Protein AF-A0A1T5CZI0-F1 (afdb_monomer_lite)

Sequence (251 aa):
MIYQLANNLNRKGVPEAMALGYILADYNFNDIEVTKAVQSAYSNTSDFGSDEYKPKNNSATNDRKKTNLNTDPEFENNEDKPSFIDKLEMFLNNRYNFRYNRVLGKLEFKTIKAVKYKPMTDFAENSILREILKAKVKCSINSLRNLLHSDYCEMFDPFDVYFQNLPKFEEETEYIEQLADTITTTKQELWRICFKKWFVAMVACVLDEKQVNQTVIVFSGKQGLGNHLDRKTNAETTQRIHLFRNHKSEQ

Foldseek 3Di:
DLLVQLLVCQLQQNDLVVSLVVCCVVPVDDSVVNNVSNCVSVVPNVNGPNDPDDPDPDDDDDDDDDDDDDDDPDPPPPPPDDDLVRLVLVVDVQFKAWAQAPVVRFIWMDTPPDDDIDTDDPVNLVVVVVVCVVVVRDDDSVRSVVCSPDPSHHYDYPLVVVVVPDDDDDPPDPVQLVVQVVDDAPCSVVSSVLSVLQVVQVSVCSVDVPGDRQKDWDWDFPDDDDPDPDPDDPPCGHTDIDIGGNDPDDD

Secondary structure (DSSP, 8-state):
-HHHHHHHHHHTT--HHHHHHHHHHH----HHHHHHHHHHHHT-GGGTT----------------------------TTSS--HHHHHHHHHHTTEEEEEETTTTEEEEEETT-SS-EE--HHHHHHHHHHHHHTT----HHHHHHHHTSTTSEEE-HHHHHHHTPPPP-TT--HHHHHHTTS-BTTHHHHHHHHHHHHHHHHHHHH-TT----EEEEEE--S-S-SS--S-------BEEEEEE------

Structure (mmCIF, N/CA/C/O backbone):
data_AF-A0A1T5CZI0-F1
#
_entry.id   AF-A0A1T5CZI0-F1
#
loop_
_atom_site.group_PDB
_atom_site.id
_atom_site.type_symbol
_atom_site.label_atom_id
_atom_site.label_alt_id
_atom_site.label_comp_id
_atom_site.label_asym_id
_atom_site.label_entity_id
_atom_site.label_seq_id
_atom_site.pdbx_PDB_ins_code
_atom_site.Cartn_x
_atom_site.Cartn_y
_atom_site.Cartn_z
_atom_site.occupancy
_atom_site.B_iso_or_equiv
_atom_site.auth_seq_id
_atom_site.auth_comp_id
_atom_site.auth_asym_id
_atom_site.auth_atom_id
_atom_site.pdbx_PDB_model_num
ATOM 1 N N . MET A 1 1 ? 29.859 9.455 -21.523 1.00 72.31 1 MET A N 1
ATOM 2 C CA . MET A 1 1 ? 28.632 9.052 -22.250 1.00 72.31 1 MET A CA 1
ATOM 3 C C . MET A 1 1 ? 27.934 10.266 -22.869 1.00 72.31 1 MET A C 1
ATOM 5 O O . MET A 1 1 ? 27.766 10.280 -24.078 1.00 72.31 1 MET A O 1
ATOM 9 N N . ILE A 1 2 ? 27.635 11.316 -22.090 1.00 81.88 2 ILE A N 1
ATOM 10 C CA . ILE A 1 2 ? 26.956 12.545 -22.560 1.00 81.88 2 ILE A CA 1
ATOM 11 C C . ILE A 1 2 ? 27.744 13.293 -23.650 1.00 81.88 2 ILE A C 1
ATOM 13 O O . ILE A 1 2 ? 27.183 13.638 -24.682 1.00 81.88 2 ILE A O 1
ATOM 17 N N . TYR A 1 3 ? 29.062 13.446 -23.485 1.00 83.75 3 TYR A N 1
ATOM 18 C CA . TYR A 1 3 ? 29.928 14.094 -24.483 1.00 83.75 3 TYR A CA 1
ATOM 19 C C . TYR A 1 3 ? 29.871 13.428 -25.875 1.00 83.75 3 TYR A C 1
ATOM 21 O O . TYR A 1 3 ? 29.803 14.102 -26.896 1.00 83.75 3 TYR A O 1
ATOM 29 N N . GLN A 1 4 ? 29.834 12.090 -25.933 1.00 84.12 4 GLN A N 1
ATOM 30 C CA . GLN A 1 4 ? 29.723 11.353 -27.201 1.00 84.12 4 GLN A CA 1
ATOM 31 C C . GLN A 1 4 ? 28.353 11.548 -27.860 1.00 84.12 4 GLN A C 1
ATOM 33 O O . GLN A 1 4 ? 28.270 11.658 -29.081 1.00 84.12 4 GLN A O 1
ATOM 38 N N . LEU A 1 5 ? 27.285 11.608 -27.060 1.00 86.06 5 LEU A N 1
ATOM 39 C CA . LEU A 1 5 ? 25.944 11.912 -27.553 1.00 86.06 5 LEU A CA 1
ATOM 40 C C . LEU A 1 5 ? 25.880 13.339 -28.116 1.00 86.06 5 LEU A C 1
ATOM 42 O O . LEU A 1 5 ? 25.413 13.520 -29.238 1.00 86.06 5 LEU A O 1
ATOM 46 N N . ALA A 1 6 ? 26.423 14.321 -27.392 1.00 87.56 6 ALA A N 1
ATOM 47 C CA . ALA A 1 6 ? 26.495 15.712 -27.833 1.00 87.56 6 ALA A CA 1
ATOM 48 C C . ALA A 1 6 ? 27.306 15.871 -29.134 1.00 87.56 6 ALA A C 1
ATOM 50 O O . ALA A 1 6 ? 26.842 16.538 -30.052 1.00 87.56 6 ALA A O 1
ATOM 51 N N . ASN A 1 7 ? 28.441 15.177 -29.281 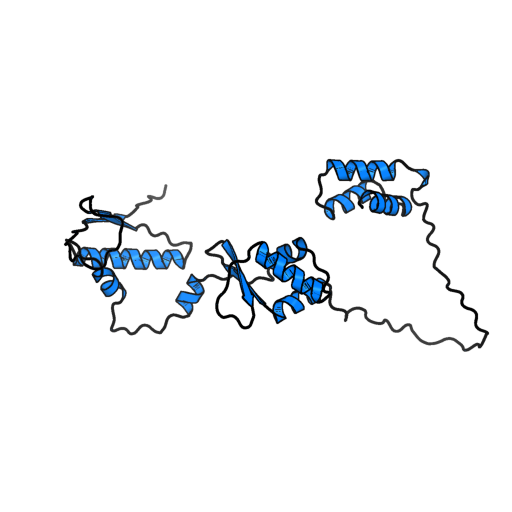1.00 87.38 7 ASN A N 1
ATOM 52 C CA . ASN A 1 7 ? 29.211 15.167 -30.535 1.00 87.38 7 ASN A CA 1
ATOM 53 C C . ASN A 1 7 ? 28.426 14.579 -31.715 1.00 87.38 7 ASN A C 1
ATOM 55 O O . ASN A 1 7 ? 28.534 15.063 -32.839 1.00 87.38 7 ASN A O 1
ATOM 59 N N . ASN A 1 8 ? 27.616 13.545 -31.480 1.00 86.50 8 ASN A N 1
ATOM 60 C CA . ASN A 1 8 ? 26.774 12.971 -32.529 1.00 86.50 8 ASN A CA 1
ATOM 61 C C . ASN A 1 8 ? 25.641 13.921 -32.944 1.00 86.50 8 ASN A C 1
ATOM 63 O O . ASN A 1 8 ? 25.290 13.963 -34.120 1.00 86.50 8 ASN A O 1
ATOM 67 N N . LEU A 1 9 ? 25.073 14.683 -32.004 1.00 88.19 9 LEU A N 1
ATOM 68 C CA . LEU A 1 9 ? 24.075 15.716 -32.299 1.00 88.19 9 LEU A CA 1
ATOM 69 C C . LEU A 1 9 ? 24.698 16.907 -33.041 1.00 88.19 9 LEU A C 1
ATOM 71 O O . LEU A 1 9 ? 24.117 17.366 -34.025 1.00 88.19 9 LEU A O 1
ATOM 75 N N . ASN A 1 10 ? 25.905 17.324 -32.640 1.00 88.00 10 ASN A N 1
ATOM 76 C CA . ASN A 1 10 ? 26.695 18.349 -33.322 1.00 88.00 10 ASN A CA 1
ATOM 77 C C . ASN A 1 10 ? 26.949 17.940 -34.786 1.00 88.00 10 ASN A C 1
ATOM 79 O O . ASN A 1 10 ? 26.545 18.637 -35.715 1.00 88.00 10 ASN A O 1
ATOM 83 N N . ARG A 1 11 ? 27.461 16.723 -35.013 1.00 85.94 11 ARG A N 1
ATOM 84 C CA . ARG A 1 11 ? 27.677 16.167 -36.362 1.00 85.94 11 ARG A CA 1
ATOM 85 C C . ARG A 1 11 ? 26.423 16.098 -37.228 1.00 85.94 11 ARG A C 1
ATOM 87 O O . ARG A 1 11 ? 26.508 16.306 -38.434 1.00 85.94 11 ARG A O 1
ATOM 94 N N . LYS A 1 12 ? 25.262 15.852 -36.618 1.00 86.50 12 LYS A N 1
ATOM 95 C CA . LYS A 1 12 ? 23.955 15.840 -37.293 1.00 86.50 12 LYS A CA 1
ATOM 96 C C . LYS A 1 12 ? 23.352 17.232 -37.513 1.00 86.50 12 LYS A C 1
ATOM 98 O O . LYS A 1 12 ? 22.261 17.326 -38.065 1.00 86.50 12 LYS A O 1
ATOM 103 N N . GLY A 1 13 ? 24.030 18.296 -37.083 1.00 85.69 13 GLY A N 1
ATOM 104 C CA . GLY A 1 13 ? 23.586 19.676 -37.278 1.00 85.69 13 GLY A CA 1
ATOM 105 C C . GLY A 1 13 ? 22.446 20.100 -36.349 1.00 85.69 13 GLY A C 1
ATOM 106 O O . GLY A 1 13 ? 21.699 21.021 -36.671 1.00 85.69 13 GLY A O 1
ATOM 107 N N . VAL A 1 14 ? 22.269 19.435 -35.203 1.00 89.12 14 VAL A N 1
ATOM 108 C CA . VAL A 1 14 ? 21.277 19.851 -34.201 1.00 89.12 14 VAL A CA 1
ATOM 109 C C . VAL A 1 14 ? 21.829 21.055 -33.431 1.00 89.12 14 VAL A C 1
ATOM 111 O O . VAL A 1 14 ? 22.909 20.920 -32.857 1.00 89.12 14 VAL A O 1
ATOM 114 N N . PRO A 1 15 ? 21.127 22.205 -33.363 1.00 90.12 15 PRO A N 1
ATOM 115 C CA . PRO A 1 15 ? 21.604 23.385 -32.638 1.00 90.12 15 PRO A CA 1
ATOM 116 C C . PRO A 1 15 ? 21.893 23.105 -31.157 1.00 90.12 15 PRO A C 1
ATOM 118 O O . PRO A 1 15 ? 21.134 22.387 -30.505 1.00 90.12 15 PRO A O 1
ATOM 121 N N . GLU A 1 16 ? 22.945 23.726 -30.614 1.00 88.88 16 GLU A N 1
ATOM 122 C CA . GLU A 1 16 ? 23.423 23.509 -29.236 1.00 88.88 16 GLU A CA 1
ATOM 123 C C . GLU A 1 16 ? 22.313 23.662 -28.187 1.00 88.88 16 GLU A C 1
ATOM 125 O O . GLU A 1 16 ? 22.152 22.797 -27.330 1.00 88.88 16 GLU A O 1
ATOM 130 N N . ALA A 1 17 ? 21.491 24.712 -28.290 1.00 86.88 17 ALA A N 1
ATOM 131 C CA . ALA A 1 17 ? 20.396 24.961 -27.351 1.00 86.88 17 ALA A CA 1
ATOM 132 C C . ALA A 1 17 ? 19.347 23.832 -27.345 1.00 86.88 17 ALA A C 1
ATOM 134 O O . AL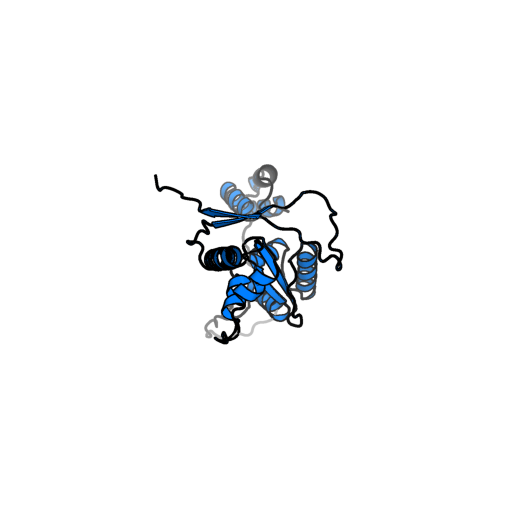A A 1 17 ? 18.842 23.462 -26.285 1.00 86.88 17 ALA A O 1
ATOM 135 N N . MET A 1 18 ? 19.049 23.248 -28.512 1.00 85.88 18 MET A N 1
ATOM 136 C CA . MET A 1 18 ? 18.134 22.105 -28.601 1.00 85.88 18 MET A CA 1
ATOM 137 C C . MET A 1 18 ? 18.785 20.832 -28.066 1.00 85.88 18 MET A C 1
ATOM 139 O O . MET A 1 18 ? 18.149 20.086 -27.327 1.00 85.88 18 MET A O 1
ATOM 143 N N . ALA A 1 19 ? 20.059 20.600 -28.387 1.00 87.56 19 ALA A N 1
ATOM 144 C CA . ALA A 1 19 ? 20.800 19.458 -27.866 1.00 87.56 19 ALA A CA 1
ATOM 145 C C . ALA A 1 19 ? 20.900 19.491 -26.334 1.00 87.56 19 ALA A C 1
ATOM 147 O O . ALA A 1 19 ? 20.677 18.466 -25.694 1.00 87.56 19 ALA A O 1
ATOM 148 N N . LEU A 1 20 ? 21.163 20.661 -25.742 1.00 86.69 20 LEU A N 1
ATOM 149 C CA . LEU A 1 20 ? 21.185 20.846 -24.293 1.00 86.69 20 LEU A CA 1
ATOM 150 C C . LEU A 1 20 ? 19.812 20.548 -23.673 1.00 86.69 20 LEU A C 1
ATOM 152 O O . LEU A 1 20 ? 19.739 19.801 -22.702 1.00 86.69 20 LEU A O 1
ATOM 156 N N . GLY A 1 21 ? 18.730 21.057 -24.273 1.00 83.69 21 GLY A N 1
ATOM 157 C CA . GLY A 1 21 ? 17.361 20.798 -23.819 1.00 83.69 21 GLY A CA 1
ATOM 158 C C . GLY A 1 21 ? 16.984 19.313 -23.842 1.00 83.69 21 GLY A C 1
ATOM 159 O O . GLY A 1 21 ? 16.493 18.795 -22.842 1.00 83.69 21 GLY A O 1
ATOM 160 N N . TYR A 1 22 ? 17.263 18.607 -24.943 1.00 84.25 22 TYR A N 1
ATOM 161 C CA . TYR A 1 22 ? 16.993 17.168 -25.047 1.00 84.25 22 TYR A CA 1
ATOM 162 C C . TYR A 1 22 ? 17.816 16.353 -24.049 1.00 84.25 22 TYR A C 1
ATOM 164 O O . TYR A 1 22 ? 17.288 15.469 -23.380 1.00 84.25 22 TYR A O 1
ATOM 172 N N . ILE A 1 23 ? 19.106 16.670 -23.913 1.00 83.44 23 ILE A N 1
ATOM 173 C CA . ILE A 1 23 ? 19.996 15.931 -23.018 1.00 83.44 23 ILE A CA 1
ATOM 174 C C . ILE A 1 23 ? 19.611 16.167 -21.552 1.00 83.44 23 ILE A C 1
ATOM 176 O O . ILE A 1 23 ? 19.596 15.204 -20.793 1.00 83.44 23 ILE A O 1
ATOM 180 N N . LEU A 1 24 ? 19.267 17.393 -21.146 1.00 81.94 24 LEU A N 1
ATOM 181 C CA . LEU A 1 24 ? 18.829 17.681 -19.773 1.00 81.94 24 LEU A CA 1
ATOM 182 C C . LEU A 1 24 ? 17.482 17.028 -19.439 1.00 81.94 24 LEU A C 1
ATOM 184 O O . LEU A 1 24 ? 17.311 16.525 -18.330 1.00 81.94 24 LEU A O 1
ATOM 188 N N . ALA A 1 25 ? 16.545 17.006 -20.390 1.00 79.06 25 ALA A N 1
ATOM 189 C CA . ALA A 1 25 ? 15.241 16.375 -20.200 1.00 79.06 25 ALA A CA 1
ATOM 190 C C . ALA A 1 25 ? 15.345 14.845 -20.049 1.00 79.06 25 ALA A C 1
ATOM 192 O O . ALA A 1 25 ? 14.661 14.264 -19.207 1.00 79.06 25 ALA A O 1
ATOM 193 N N . ASP A 1 26 ? 16.223 14.201 -20.824 1.00 73.50 26 ASP A N 1
ATOM 194 C CA . ASP A 1 26 ? 16.386 12.741 -20.815 1.00 73.50 26 ASP A CA 1
ATOM 195 C C . ASP A 1 26 ? 17.343 12.241 -19.718 1.00 73.50 26 ASP A C 1
ATOM 197 O O . ASP A 1 26 ? 17.208 11.118 -19.220 1.00 73.50 26 ASP A O 1
ATOM 201 N N . TYR A 1 27 ? 18.325 13.058 -19.326 1.00 66.06 27 TYR A N 1
ATOM 202 C CA . TYR A 1 27 ? 19.380 12.703 -18.380 1.00 66.06 27 TYR A CA 1
ATOM 203 C C . TYR A 1 27 ? 19.348 13.669 -17.194 1.00 66.06 27 TYR A C 1
ATOM 205 O O . TYR A 1 27 ? 20.063 14.665 -17.179 1.00 66.06 27 TYR A O 1
ATOM 213 N N . ASN A 1 28 ? 18.549 13.320 -16.180 1.00 58.88 28 ASN A N 1
ATOM 214 C CA . ASN A 1 28 ? 18.326 14.037 -14.913 1.00 58.88 28 ASN A CA 1
ATOM 215 C C . ASN A 1 28 ? 19.595 14.135 -14.016 1.00 58.88 28 ASN A C 1
ATOM 217 O O . ASN A 1 28 ? 19.604 13.694 -12.866 1.00 58.88 28 ASN A O 1
ATOM 221 N N . PHE A 1 29 ? 20.704 14.628 -14.570 1.00 60.38 29 PHE A N 1
ATOM 222 C CA . PHE A 1 29 ? 22.016 14.779 -13.941 1.00 60.38 29 PHE A CA 1
ATOM 223 C C . PHE A 1 29 ? 22.271 16.236 -13.538 1.00 60.38 29 PHE A C 1
ATOM 225 O O . PHE A 1 29 ? 21.577 17.153 -13.960 1.00 60.38 29 PHE A O 1
ATOM 232 N N . ASN A 1 30 ? 23.300 16.436 -12.710 1.00 63.66 30 ASN A N 1
ATOM 233 C CA . ASN A 1 30 ? 23.771 17.741 -12.253 1.00 63.66 30 ASN A CA 1
ATOM 234 C C . ASN A 1 30 ? 23.995 18.698 -13.445 1.00 63.66 30 ASN A C 1
ATOM 236 O O . ASN A 1 30 ? 24.922 18.500 -14.234 1.00 63.66 30 ASN A O 1
ATOM 240 N N . ASP A 1 31 ? 23.143 19.724 -13.546 1.00 70.25 31 ASP A N 1
ATOM 241 C CA . ASP A 1 31 ? 23.024 20.688 -14.655 1.00 70.25 31 ASP A CA 1
ATOM 242 C C . ASP A 1 31 ? 24.378 21.269 -15.110 1.00 70.25 31 ASP A C 1
ATOM 244 O O . ASP A 1 31 ? 24.646 21.471 -16.296 1.00 70.25 31 ASP A O 1
ATOM 248 N N . ILE A 1 32 ? 25.304 21.428 -14.161 1.00 74.12 32 ILE A N 1
ATOM 249 C CA . ILE A 1 32 ? 26.638 21.991 -14.387 1.00 74.12 32 ILE A CA 1
ATOM 250 C C . ILE A 1 32 ? 27.541 21.055 -15.209 1.00 74.12 32 ILE A C 1
ATOM 252 O O . ILE A 1 32 ? 28.313 21.521 -16.049 1.00 74.12 32 ILE A O 1
ATOM 256 N N . GLU A 1 33 ? 27.495 19.743 -14.972 1.00 75.50 33 GLU A N 1
ATOM 257 C CA . GLU A 1 33 ? 28.368 18.778 -15.661 1.00 75.50 33 GLU A CA 1
ATOM 258 C C . GLU A 1 33 ? 27.883 18.517 -17.092 1.00 75.50 33 GLU A C 1
ATOM 260 O O . GLU A 1 33 ? 28.686 18.460 -18.026 1.00 75.50 33 GLU A O 1
ATOM 265 N N . VAL A 1 34 ? 26.561 18.443 -17.272 1.00 79.25 34 VAL A N 1
ATOM 266 C CA . VAL A 1 34 ? 25.916 18.274 -18.580 1.00 79.25 34 VAL A CA 1
ATOM 267 C C . VAL A 1 34 ? 26.186 19.482 -19.465 1.00 79.25 34 VAL A C 1
ATOM 269 O O . VAL A 1 34 ? 26.668 19.324 -20.587 1.00 79.25 34 VAL A O 1
ATOM 272 N N . THR A 1 35 ? 25.964 20.685 -18.935 1.00 83.06 35 THR A N 1
ATOM 273 C CA . THR A 1 35 ? 26.182 21.930 -19.676 1.00 83.06 35 THR A CA 1
ATOM 274 C C . THR A 1 35 ? 27.632 22.056 -20.141 1.00 83.06 35 THR A C 1
ATOM 276 O O . THR A 1 35 ? 27.877 22.320 -21.316 1.00 83.06 35 THR A O 1
ATOM 279 N N . LYS A 1 36 ? 28.612 21.756 -19.276 1.00 84.25 36 LYS A N 1
ATOM 280 C CA . LYS A 1 36 ? 30.039 21.774 -19.651 1.00 84.25 36 LYS A CA 1
ATOM 281 C C . LYS A 1 36 ? 30.383 20.743 -20.726 1.00 84.25 36 LYS A C 1
ATOM 283 O O . LYS A 1 36 ? 31.159 21.039 -21.633 1.00 84.25 36 LYS A O 1
ATOM 288 N N . ALA A 1 37 ? 29.822 19.537 -20.636 1.00 85.62 37 ALA A N 1
ATOM 289 C CA . ALA A 1 37 ? 30.061 18.489 -21.623 1.00 85.62 37 ALA A CA 1
ATOM 290 C C . ALA A 1 37 ? 29.460 18.840 -22.996 1.00 85.62 37 ALA A C 1
ATOM 292 O O . ALA A 1 37 ? 30.106 18.598 -24.015 1.00 85.62 37 ALA A O 1
ATOM 293 N N . VAL A 1 38 ? 28.261 19.430 -23.032 1.00 86.19 38 VAL A N 1
ATOM 294 C CA . VAL A 1 38 ? 27.613 19.877 -24.276 1.00 86.19 38 VAL A CA 1
ATOM 295 C C . VAL A 1 38 ? 28.380 21.048 -24.890 1.00 86.19 38 VAL A C 1
ATOM 297 O O . VAL A 1 38 ? 28.764 20.963 -26.053 1.00 86.19 38 VAL A O 1
ATOM 300 N N . GLN A 1 39 ? 28.722 22.071 -24.105 1.00 87.19 39 GLN A N 1
ATOM 301 C CA . GLN A 1 39 ? 29.518 23.213 -24.576 1.00 87.19 39 GLN A CA 1
ATOM 302 C C . GLN A 1 39 ? 30.872 22.773 -25.142 1.00 87.19 39 GLN A C 1
ATOM 304 O O . GLN A 1 39 ? 31.296 23.236 -26.199 1.00 87.19 39 GLN A O 1
ATOM 309 N N . SER A 1 40 ? 31.546 21.827 -24.481 1.00 86.81 40 SER A N 1
ATOM 310 C CA . SER A 1 40 ? 32.816 21.283 -24.968 1.00 86.81 40 SER A CA 1
ATOM 311 C C . SER A 1 40 ? 32.663 20.514 -26.287 1.00 86.81 40 SER A C 1
ATOM 313 O O . SER A 1 40 ? 33.554 20.585 -27.131 1.00 86.81 40 SER A O 1
ATOM 315 N N . ALA A 1 41 ? 31.551 19.802 -26.490 1.00 85.69 41 ALA A N 1
ATOM 316 C CA . ALA A 1 41 ? 31.265 19.084 -27.735 1.00 85.69 41 ALA A CA 1
ATOM 317 C C . ALA A 1 41 ? 30.922 20.035 -28.897 1.00 85.69 41 ALA A C 1
ATOM 319 O O . ALA A 1 41 ? 31.273 19.767 -30.044 1.00 85.69 41 ALA A O 1
ATOM 320 N N . TYR A 1 42 ? 30.271 21.162 -28.598 1.00 88.44 42 TYR A N 1
ATOM 321 C CA . TYR A 1 42 ? 29.867 22.180 -29.576 1.00 88.44 42 TYR A CA 1
ATOM 322 C C . TYR A 1 42 ? 30.920 23.270 -29.818 1.00 88.44 42 TYR A C 1
ATOM 324 O O . TYR A 1 42 ? 30.813 24.029 -30.778 1.00 88.44 42 TYR A O 1
ATOM 332 N N . SER A 1 43 ? 31.990 23.299 -29.018 1.00 85.00 43 SER A N 1
ATOM 333 C CA . SER A 1 43 ? 33.144 24.181 -29.239 1.00 85.00 43 SER A CA 1
ATOM 334 C C . SER A 1 43 ? 33.859 23.894 -30.568 1.00 85.00 43 SER A C 1
ATOM 336 O O . SER A 1 43 ? 34.544 24.771 -31.091 1.00 85.00 43 SER A O 1
ATOM 338 N N . ASN A 1 44 ? 33.705 22.684 -31.126 1.00 75.88 44 ASN A N 1
ATOM 339 C CA . ASN A 1 44 ? 34.272 22.324 -32.424 1.00 75.88 44 ASN A CA 1
ATOM 340 C C . ASN A 1 44 ? 33.281 22.592 -33.570 1.00 75.88 44 ASN A C 1
ATOM 342 O O . ASN A 1 44 ? 32.531 21.708 -33.992 1.00 75.88 44 ASN A O 1
ATOM 346 N N . THR A 1 45 ? 33.272 23.826 -34.074 1.00 74.56 45 THR A N 1
ATOM 347 C CA . THR A 1 45 ? 32.329 24.284 -35.111 1.00 74.56 45 THR A CA 1
ATOM 348 C C . THR A 1 45 ? 32.574 23.672 -36.489 1.00 74.56 45 THR A C 1
ATOM 350 O O . THR A 1 45 ? 31.663 23.679 -37.313 1.00 74.56 45 THR A O 1
ATOM 353 N N . SER A 1 46 ? 33.757 23.098 -36.742 1.00 73.94 46 SER A N 1
ATOM 354 C CA . SER A 1 46 ? 34.054 22.389 -37.997 1.00 73.94 46 SER A CA 1
ATOM 355 C C . SER A 1 46 ? 33.256 21.100 -38.162 1.00 73.94 46 SER A C 1
ATOM 357 O O . SER A 1 46 ? 33.069 20.635 -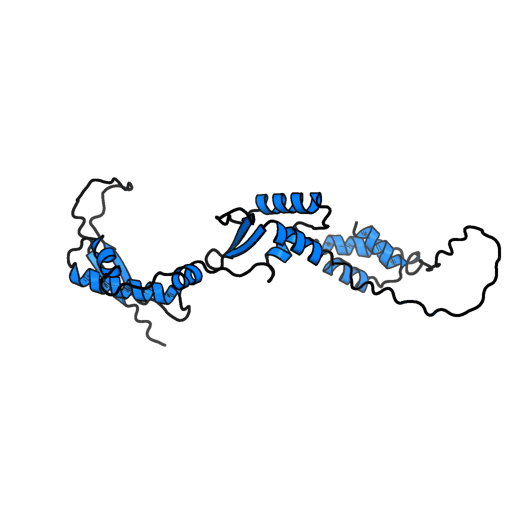39.283 1.00 73.94 46 SER A O 1
ATOM 359 N N . ASP A 1 47 ? 32.799 20.519 -37.051 1.00 68.12 47 ASP A N 1
ATOM 360 C CA . ASP A 1 47 ? 32.121 19.226 -37.055 1.00 68.12 47 ASP A CA 1
ATOM 361 C C . ASP A 1 47 ? 30.602 19.380 -37.183 1.00 68.12 47 ASP A C 1
ATOM 363 O O . ASP A 1 47 ? 29.917 18.384 -37.427 1.00 68.12 47 ASP A O 1
ATOM 367 N N . PHE A 1 48 ? 30.065 20.600 -37.057 1.00 82.12 48 PHE A N 1
ATOM 368 C CA . PHE A 1 48 ? 28.627 20.844 -37.090 1.00 82.12 48 PHE A CA 1
ATOM 369 C C . PHE A 1 48 ? 28.037 20.532 -38.465 1.00 82.12 48 PHE A C 1
ATOM 371 O O . PHE A 1 48 ? 28.433 21.111 -39.474 1.00 82.12 48 PHE A O 1
ATOM 378 N N . GLY A 1 49 ? 27.068 19.615 -38.506 1.00 78.06 49 GLY A N 1
ATOM 379 C CA . GLY A 1 49 ? 26.407 19.223 -39.755 1.00 78.06 49 GLY A CA 1
ATOM 380 C C . GLY A 1 49 ? 27.326 18.517 -40.762 1.00 78.06 49 GLY A C 1
ATOM 381 O O . GLY A 1 49 ? 26.987 18.439 -41.939 1.00 78.06 49 GLY A O 1
ATOM 382 N N . SER A 1 50 ? 28.482 18.009 -40.318 1.00 77.50 50 SER A N 1
ATOM 383 C CA . SER A 1 50 ? 29.458 17.309 -41.168 1.00 77.50 50 SER A CA 1
ATOM 384 C C . SER A 1 50 ? 29.025 15.898 -41.595 1.00 77.50 50 SER A C 1
ATOM 386 O O . SER A 1 50 ? 29.666 15.288 -42.453 1.00 77.50 50 SER A O 1
ATOM 388 N N . ASP A 1 51 ? 27.951 15.351 -41.012 1.00 74.12 51 ASP A N 1
ATOM 389 C CA . ASP A 1 51 ? 27.460 14.007 -41.325 1.00 74.12 51 ASP A CA 1
ATOM 390 C C . ASP A 1 51 ? 26.628 14.020 -42.625 1.00 74.12 51 ASP A C 1
ATOM 392 O O . ASP A 1 51 ? 25.400 14.118 -42.607 1.00 74.12 51 ASP A O 1
ATOM 396 N N . GLU A 1 52 ? 27.295 13.917 -43.782 1.00 59.28 52 GLU 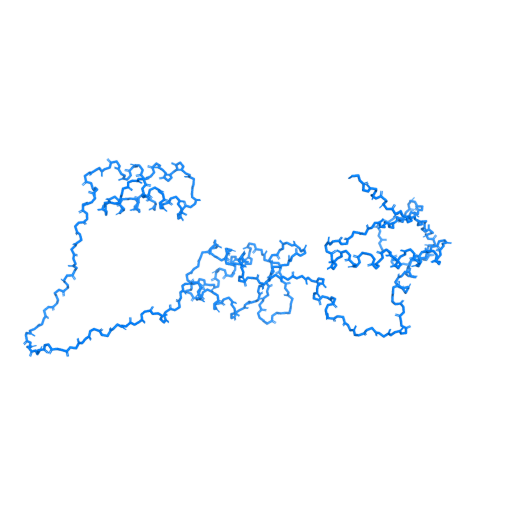A N 1
ATOM 397 C CA . GLU A 1 52 ? 26.626 13.621 -45.055 1.00 59.28 52 GLU A CA 1
ATOM 398 C C . GLU A 1 52 ? 25.993 12.225 -44.974 1.00 59.28 52 GLU A C 1
ATOM 400 O O . GLU A 1 52 ? 26.668 11.200 -45.111 1.00 59.28 52 GLU A O 1
ATOM 405 N N . TYR A 1 53 ? 24.677 12.167 -44.767 1.00 51.38 53 TYR A N 1
ATOM 406 C CA . TYR A 1 53 ? 23.917 10.926 -44.863 1.00 51.38 53 TYR A CA 1
ATOM 407 C C . TYR A 1 53 ? 24.117 10.297 -46.253 1.00 51.38 53 TYR A C 1
ATOM 409 O O . TYR A 1 53 ? 23.575 10.770 -47.251 1.00 51.38 53 TYR A O 1
ATOM 417 N N . LYS A 1 54 ? 24.892 9.209 -46.324 1.00 47.78 54 LYS A N 1
ATOM 418 C CA . LYS A 1 54 ? 25.018 8.366 -47.520 1.00 47.78 54 LYS A CA 1
ATOM 419 C C . LYS A 1 54 ? 24.288 7.049 -47.266 1.00 47.78 54 LYS A C 1
ATOM 421 O O . LYS A 1 54 ? 24.713 6.292 -46.387 1.00 47.78 54 LYS A O 1
ATOM 426 N N . PRO A 1 55 ? 23.196 6.748 -47.993 1.00 41.81 55 PRO A N 1
ATOM 427 C CA . PRO A 1 55 ? 22.521 5.469 -47.849 1.00 41.81 55 PRO A CA 1
ATOM 428 C C . PRO A 1 55 ? 23.490 4.351 -48.253 1.00 41.81 55 PRO A C 1
ATOM 430 O O . PRO A 1 55 ? 24.146 4.413 -49.295 1.00 41.81 55 PRO A O 1
ATOM 433 N N . LYS A 1 56 ? 23.621 3.333 -47.399 1.00 40.34 56 LYS A N 1
ATOM 434 C CA . LYS A 1 56 ? 24.466 2.167 -47.672 1.00 40.34 56 LYS A CA 1
ATOM 435 C C . LYS A 1 56 ? 23.848 1.335 -48.798 1.00 40.34 56 LYS A C 1
ATOM 437 O O . LYS A 1 56 ? 22.981 0.505 -48.547 1.00 40.34 56 LYS A O 1
ATOM 442 N N . ASN A 1 57 ? 24.337 1.517 -50.022 1.00 36.84 57 ASN A N 1
ATOM 443 C CA . ASN A 1 57 ? 24.170 0.535 -51.089 1.00 36.84 57 ASN A CA 1
ATOM 444 C C . ASN A 1 57 ? 25.101 -0.649 -50.806 1.00 36.84 57 ASN A C 1
ATOM 446 O O . ASN A 1 57 ? 26.294 -0.601 -51.102 1.00 36.84 57 ASN A O 1
ATOM 450 N N . ASN A 1 58 ? 24.561 -1.714 -50.216 1.00 37.56 58 ASN A N 1
ATOM 451 C CA . ASN A 1 58 ? 25.269 -2.984 -50.106 1.00 37.56 58 ASN A CA 1
ATOM 452 C C . ASN A 1 58 ? 25.273 -3.667 -51.480 1.00 37.56 58 ASN A C 1
ATOM 454 O O . ASN A 1 58 ? 24.323 -4.352 -51.850 1.00 37.56 58 ASN A O 1
ATOM 458 N N . SER A 1 59 ? 26.347 -3.486 -52.242 1.00 31.92 59 SER A N 1
ATOM 459 C CA . SER A 1 59 ? 26.632 -4.283 -53.431 1.00 31.92 59 SER A CA 1
ATOM 460 C C . SER A 1 59 ? 27.314 -5.592 -53.024 1.00 31.92 59 SER A C 1
ATOM 462 O O . SER A 1 59 ? 28.527 -5.626 -52.822 1.00 31.92 59 SER A O 1
ATOM 464 N N . ALA A 1 60 ? 26.546 -6.676 -52.930 1.00 33.81 60 ALA A N 1
ATOM 465 C CA . ALA A 1 60 ? 27.065 -8.009 -53.212 1.00 33.81 60 ALA A CA 1
ATOM 466 C C . ALA A 1 60 ? 26.604 -8.377 -54.629 1.00 33.81 60 ALA A C 1
ATOM 468 O O . ALA A 1 60 ? 25.413 -8.378 -54.930 1.00 33.81 60 ALA A O 1
ATOM 469 N N . THR A 1 61 ? 27.576 -8.596 -55.508 1.00 36.81 61 THR A N 1
ATOM 470 C CA . THR A 1 61 ? 27.442 -9.096 -56.880 1.00 36.81 61 THR A CA 1
ATOM 471 C C . THR A 1 61 ? 26.439 -10.242 -56.999 1.00 36.81 61 THR A C 1
ATOM 473 O O . THR A 1 61 ? 26.609 -11.256 -56.329 1.00 36.81 61 THR A O 1
ATOM 476 N N . ASN A 1 62 ? 25.461 -10.115 -57.902 1.00 30.77 62 ASN A N 1
ATOM 477 C CA . ASN A 1 62 ? 25.002 -11.227 -58.731 1.00 30.77 62 ASN A CA 1
ATOM 478 C C . ASN A 1 62 ? 24.281 -10.736 -59.991 1.00 30.77 62 ASN A C 1
ATOM 480 O O . ASN A 1 62 ? 23.586 -9.722 -60.002 1.00 30.77 62 ASN A O 1
ATOM 484 N N . ASP A 1 63 ? 24.540 -11.483 -61.054 1.00 33.31 63 ASP A N 1
ATOM 485 C CA . ASP A 1 63 ? 24.195 -11.241 -62.441 1.00 33.31 63 ASP A CA 1
ATOM 486 C C . ASP A 1 63 ? 22.715 -10.986 -62.741 1.00 33.31 63 ASP A C 1
ATOM 488 O O . ASP A 1 63 ? 21.782 -11.450 -62.087 1.00 33.31 63 ASP A O 1
ATOM 492 N N . ARG A 1 64 ? 22.534 -10.245 -63.833 1.00 38.81 64 ARG A N 1
ATOM 493 C CA . ARG A 1 64 ? 21.267 -9.820 -64.424 1.00 38.81 64 ARG A CA 1
ATOM 494 C C . ARG A 1 64 ? 20.322 -10.999 -64.693 1.00 38.81 64 ARG A C 1
ATOM 496 O O . ARG A 1 64 ? 20.610 -11.844 -65.538 1.00 38.81 64 ARG A O 1
ATOM 503 N N . LYS A 1 65 ? 19.088 -10.906 -64.190 1.00 32.38 65 LYS A N 1
ATOM 504 C CA . LYS A 1 65 ? 17.911 -11.336 -64.959 1.00 32.38 65 LYS A CA 1
ATOM 505 C C . LYS A 1 65 ? 16.757 -10.356 -64.753 1.00 32.38 65 LYS A C 1
ATOM 507 O O . LYS A 1 65 ? 16.269 -10.167 -63.648 1.00 32.38 65 LYS A O 1
ATOM 512 N N . LYS A 1 66 ? 16.379 -9.696 -65.851 1.00 41.38 66 LYS A N 1
ATOM 513 C CA . LYS A 1 66 ? 15.198 -8.835 -65.974 1.00 41.38 66 LYS A CA 1
ATOM 514 C C . LYS A 1 66 ? 13.935 -9.624 -65.629 1.00 41.38 66 LYS A C 1
ATOM 516 O O . LYS A 1 66 ? 13.686 -10.626 -66.293 1.00 41.38 66 LYS A O 1
ATOM 521 N N . THR A 1 67 ? 13.090 -9.071 -64.767 1.00 26.59 67 THR A N 1
ATOM 522 C CA . THR A 1 67 ? 11.629 -9.165 -64.898 1.00 26.59 67 THR A CA 1
ATOM 523 C C . THR A 1 67 ? 10.987 -7.875 -64.402 1.00 26.59 67 THR A C 1
ATOM 525 O O . THR A 1 67 ? 11.455 -7.254 -63.453 1.00 26.59 67 THR A O 1
ATOM 528 N N . ASN A 1 68 ? 9.973 -7.453 -65.151 1.00 33.94 68 ASN A N 1
ATOM 529 C CA . ASN A 1 68 ? 9.289 -6.173 -65.084 1.00 33.94 68 ASN A CA 1
ATOM 530 C C . ASN A 1 68 ? 8.499 -5.948 -63.786 1.00 33.94 68 ASN A C 1
ATOM 532 O O . ASN A 1 68 ? 7.986 -6.888 -63.189 1.00 33.94 68 ASN A O 1
ATOM 536 N N . LEU A 1 69 ? 8.383 -4.658 -63.461 1.00 44.84 69 LEU A N 1
ATOM 537 C CA . LEU A 1 69 ? 7.279 -3.952 -62.802 1.00 44.84 69 LEU A CA 1
ATOM 538 C C . LEU A 1 69 ? 5.996 -4.770 -62.554 1.00 44.84 69 LEU A C 1
ATOM 540 O O . LEU A 1 69 ? 5.333 -5.170 -63.512 1.00 44.84 69 LEU A O 1
ATOM 544 N N . ASN A 1 70 ? 5.644 -4.926 -61.272 1.00 43.41 70 ASN A N 1
ATOM 545 C CA . ASN A 1 70 ? 4.352 -4.581 -60.648 1.00 43.41 70 ASN A CA 1
ATOM 546 C C . ASN A 1 70 ? 4.101 -5.470 -59.421 1.00 43.41 70 ASN A C 1
ATOM 548 O O . ASN A 1 70 ? 3.469 -6.517 -59.536 1.00 43.41 70 ASN A O 1
ATOM 552 N N . THR A 1 71 ? 4.540 -5.017 -58.246 1.00 35.69 71 THR A N 1
ATOM 553 C CA . THR A 1 71 ? 3.892 -5.389 -56.983 1.00 35.69 71 THR A CA 1
ATOM 554 C C . THR A 1 71 ? 4.050 -4.223 -56.016 1.00 35.69 71 THR A C 1
ATOM 556 O O . THR A 1 71 ? 5.168 -3.760 -55.782 1.00 35.69 71 THR A O 1
ATOM 559 N N . ASP A 1 72 ? 2.921 -3.716 -55.528 1.00 37.72 72 ASP A N 1
ATOM 560 C CA . ASP A 1 72 ? 2.832 -2.708 -54.476 1.00 37.72 72 ASP A CA 1
ATOM 561 C C . ASP A 1 72 ? 3.674 -3.115 -53.253 1.00 37.72 72 ASP A C 1
ATOM 563 O O . ASP A 1 72 ? 3.747 -4.306 -52.937 1.00 37.72 72 ASP A O 1
ATOM 567 N N . PRO A 1 73 ? 4.319 -2.173 -52.540 1.00 41.91 73 PRO A N 1
ATOM 568 C CA . PRO A 1 73 ? 4.955 -2.499 -51.276 1.00 41.91 73 PRO A CA 1
ATOM 569 C C . PRO A 1 73 ? 3.858 -2.847 -50.264 1.00 41.91 73 PRO A C 1
ATOM 571 O O . PRO A 1 73 ? 3.120 -1.972 -49.810 1.00 41.91 73 PRO A O 1
ATOM 574 N N . GLU A 1 74 ? 3.751 -4.128 -49.910 1.00 45.50 74 GLU A N 1
ATOM 575 C CA . GLU A 1 74 ? 3.074 -4.552 -48.688 1.00 45.50 74 GLU A CA 1
ATOM 576 C C . GLU A 1 74 ? 3.692 -3.779 -47.519 1.00 45.50 74 GLU A C 1
ATOM 578 O O . GLU A 1 74 ? 4.860 -3.951 -47.162 1.00 45.50 74 GLU A O 1
ATOM 583 N N . PHE A 1 75 ? 2.900 -2.877 -46.947 1.00 43.41 75 PHE A N 1
ATOM 584 C CA . PHE A 1 75 ? 3.176 -2.285 -45.653 1.00 43.41 75 PHE A CA 1
ATOM 585 C C . PHE A 1 75 ? 3.125 -3.417 -44.620 1.00 43.41 75 PHE A C 1
ATOM 587 O O . PHE A 1 75 ? 2.054 -3.766 -44.128 1.00 43.41 75 PHE A O 1
ATOM 594 N N . GLU A 1 76 ? 4.271 -4.022 -44.297 1.00 52.97 76 GLU A N 1
ATOM 595 C CA . GLU A 1 76 ? 4.391 -4.819 -43.075 1.00 52.97 76 GLU A CA 1
ATOM 596 C C . GLU A 1 76 ? 4.087 -3.896 -41.885 1.00 52.97 76 GLU A C 1
ATOM 598 O O . GLU A 1 76 ? 4.925 -3.090 -41.459 1.00 52.97 76 GLU A O 1
ATOM 603 N N . ASN A 1 77 ? 2.860 -3.997 -41.369 1.00 51.78 77 ASN A N 1
ATOM 604 C CA . ASN A 1 77 ? 2.416 -3.331 -40.153 1.00 51.78 77 ASN A CA 1
ATOM 605 C C . ASN A 1 77 ? 3.341 -3.742 -38.995 1.00 51.78 77 ASN A C 1
ATOM 607 O O . ASN A 1 77 ? 3.224 -4.823 -38.427 1.00 51.78 77 ASN A O 1
ATOM 611 N N . ASN A 1 78 ? 4.270 -2.863 -38.610 1.00 56.19 78 ASN A N 1
ATOM 612 C CA . ASN A 1 78 ? 5.088 -3.003 -37.398 1.00 56.19 78 ASN A CA 1
ATOM 613 C C . ASN A 1 78 ? 4.284 -2.671 -36.118 1.00 56.19 78 ASN A C 1
ATOM 615 O O . ASN A 1 78 ? 4.868 -2.247 -35.124 1.00 56.19 78 ASN A O 1
ATOM 619 N N . GLU A 1 79 ? 2.961 -2.847 -36.127 1.00 59.72 79 GLU A N 1
ATOM 620 C CA . GLU A 1 79 ? 2.094 -2.594 -34.967 1.00 59.72 79 GLU A CA 1
ATOM 621 C C . GLU A 1 79 ? 2.014 -3.797 -34.006 1.00 59.72 79 GLU A C 1
ATOM 623 O O . GLU A 1 79 ? 1.642 -3.632 -32.850 1.00 59.72 79 GLU A O 1
ATOM 628 N N . ASP A 1 80 ? 2.471 -4.987 -34.417 1.00 65.38 80 ASP A N 1
ATOM 629 C CA . ASP A 1 80 ? 2.303 -6.222 -33.629 1.00 65.38 80 ASP A CA 1
ATOM 630 C C . ASP A 1 80 ? 3.454 -6.549 -32.656 1.00 65.38 80 ASP A C 1
ATOM 632 O O . ASP A 1 80 ? 3.443 -7.585 -31.982 1.00 65.38 80 ASP A O 1
ATOM 636 N N . LYS A 1 81 ? 4.500 -5.714 -32.564 1.00 73.94 81 LYS A N 1
ATOM 637 C CA . LYS A 1 81 ? 5.617 -5.974 -31.635 1.00 73.94 81 LYS A CA 1
ATOM 638 C C . LYS A 1 81 ? 5.346 -5.299 -30.286 1.00 73.94 81 LYS A C 1
ATOM 640 O O . LYS A 1 81 ? 5.395 -4.073 -30.232 1.00 73.94 81 LYS A O 1
ATOM 645 N N . PRO A 1 82 ? 5.183 -6.062 -29.182 1.00 79.44 82 PRO A N 1
ATOM 646 C CA . PRO A 1 82 ? 4.931 -5.473 -27.873 1.00 79.44 82 PRO A CA 1
ATOM 647 C C . PRO A 1 82 ? 6.086 -4.559 -27.470 1.00 79.44 82 PRO A C 1
ATOM 649 O O . PRO A 1 82 ? 7.272 -4.904 -27.648 1.00 79.44 82 PRO A O 1
ATOM 652 N N . SER A 1 83 ? 5.730 -3.400 -26.925 1.00 88.88 83 SER A N 1
ATOM 653 C CA . SER A 1 83 ? 6.678 -2.390 -26.485 1.00 88.88 83 SER A CA 1
ATOM 654 C C . SER A 1 83 ? 7.537 -2.915 -25.327 1.00 88.88 83 SER A C 1
ATOM 656 O O . SER A 1 83 ? 7.312 -3.987 -24.753 1.00 88.88 83 SER A O 1
ATOM 658 N N . PHE A 1 84 ? 8.588 -2.173 -24.975 1.00 87.81 84 PHE A N 1
ATOM 659 C CA . PHE A 1 84 ? 9.413 -2.546 -23.824 1.00 87.81 84 PHE A CA 1
ATOM 660 C C . PHE A 1 84 ? 8.625 -2.515 -22.509 1.00 87.81 84 PHE A C 1
ATOM 662 O O . PHE A 1 84 ? 8.914 -3.336 -21.638 1.00 87.81 84 PHE A O 1
ATOM 669 N N . ILE A 1 85 ? 7.647 -1.609 -22.383 1.00 92.06 85 ILE A N 1
ATOM 670 C CA . ILE A 1 85 ? 6.803 -1.512 -21.191 1.00 92.06 85 ILE A CA 1
ATOM 671 C C . ILE A 1 85 ? 5.804 -2.673 -21.138 1.00 92.06 85 ILE A C 1
ATOM 673 O O . ILE A 1 85 ? 5.748 -3.346 -20.114 1.00 92.06 85 ILE A O 1
ATOM 677 N N . ASP A 1 86 ? 5.194 -3.054 -22.266 1.00 93.06 86 ASP A N 1
ATOM 678 C CA . ASP A 1 86 ? 4.281 -4.210 -22.321 1.00 93.06 86 ASP A CA 1
ATOM 679 C C . ASP A 1 86 ? 4.990 -5.502 -21.907 1.00 93.06 86 ASP A C 1
ATOM 681 O O . ASP A 1 86 ? 4.482 -6.299 -21.122 1.00 93.06 86 ASP A O 1
ATOM 685 N N . LYS A 1 87 ? 6.225 -5.711 -22.384 1.00 93.94 87 LYS A N 1
ATOM 686 C CA . LYS A 1 87 ? 7.033 -6.880 -21.997 1.00 93.94 87 LYS A CA 1
ATOM 687 C C . LYS A 1 87 ? 7.3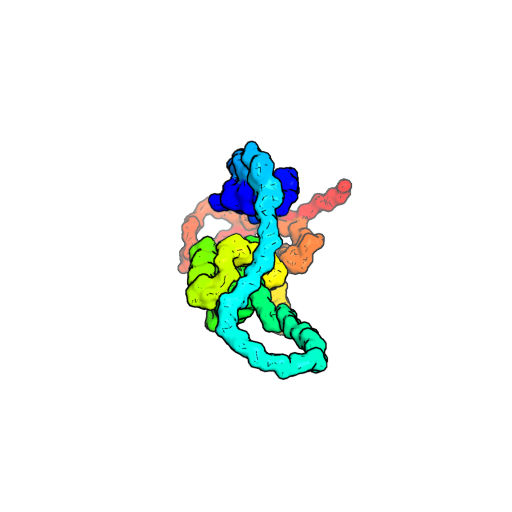56 -6.896 -20.504 1.00 93.94 87 LYS A C 1
ATOM 689 O O . LYS A 1 87 ? 7.447 -7.976 -19.915 1.00 93.94 87 LYS A O 1
ATOM 694 N N . LEU A 1 88 ? 7.567 -5.725 -19.906 1.00 95.12 88 LEU A N 1
ATOM 695 C CA . LEU A 1 88 ? 7.817 -5.584 -18.477 1.00 95.12 88 LEU A CA 1
ATOM 696 C C . LEU A 1 88 ? 6.552 -5.887 -17.669 1.00 95.12 88 LEU A C 1
ATOM 698 O O . LEU A 1 88 ? 6.607 -6.724 -16.770 1.00 95.12 88 LEU A O 1
ATOM 702 N N . GLU A 1 89 ? 5.420 -5.289 -18.026 1.00 96.50 89 GLU A N 1
ATOM 703 C CA . GLU A 1 89 ? 4.133 -5.546 -17.376 1.00 96.50 89 GLU A CA 1
ATOM 704 C C . GLU A 1 89 ? 3.728 -7.014 -17.495 1.00 96.50 89 GLU A C 1
ATOM 706 O O . GLU A 1 89 ? 3.408 -7.651 -16.493 1.00 96.50 89 GLU A O 1
ATOM 711 N N . MET A 1 90 ? 3.854 -7.613 -18.684 1.00 95.88 90 MET A N 1
ATOM 712 C CA . MET A 1 90 ? 3.628 -9.047 -18.879 1.00 95.88 90 MET A CA 1
ATOM 713 C C . MET A 1 90 ? 4.536 -9.894 -17.983 1.00 95.88 90 MET A C 1
ATOM 715 O O . MET A 1 90 ? 4.094 -10.895 -17.417 1.00 95.88 90 MET A O 1
ATOM 719 N N . PHE A 1 91 ? 5.816 -9.538 -17.838 1.00 96.69 91 PHE A N 1
ATOM 720 C CA . PHE A 1 91 ? 6.727 -10.271 -16.956 1.00 96.69 91 PHE A CA 1
ATOM 721 C C . PHE A 1 91 ? 6.272 -10.213 -15.493 1.00 96.69 91 PHE A C 1
ATOM 723 O O . PHE A 1 91 ? 6.309 -11.241 -14.803 1.00 96.69 91 PHE A O 1
ATOM 730 N N . LEU A 1 92 ? 5.873 -9.023 -15.043 1.00 97.31 92 LEU A N 1
ATOM 731 C CA . LEU A 1 92 ? 5.466 -8.728 -13.676 1.00 97.31 92 LEU A CA 1
ATOM 732 C C . LEU A 1 92 ? 4.120 -9.380 -13.333 1.00 97.31 92 LEU A C 1
ATOM 734 O O . LEU A 1 92 ? 4.057 -10.134 -12.361 1.00 97.31 92 LEU A O 1
ATOM 738 N N . ASN A 1 93 ? 3.101 -9.204 -14.178 1.00 96.62 93 ASN A N 1
ATOM 739 C CA . ASN A 1 93 ? 1.753 -9.765 -14.013 1.00 96.62 93 ASN A CA 1
ATOM 740 C C . ASN A 1 93 ? 1.757 -11.298 -13.958 1.00 96.62 93 ASN A C 1
ATOM 742 O O . ASN A 1 93 ? 0.946 -11.905 -13.267 1.00 96.62 93 ASN A O 1
ATOM 746 N N . ASN A 1 94 ? 2.714 -11.938 -14.635 1.00 97.00 94 ASN A N 1
ATOM 747 C CA . ASN A 1 94 ? 2.877 -13.392 -14.621 1.00 97.00 94 ASN A CA 1
ATOM 748 C C . ASN A 1 94 ? 3.580 -13.939 -13.367 1.00 97.00 94 ASN A C 1
ATOM 750 O O . ASN A 1 94 ? 3.721 -15.156 -13.230 1.00 97.00 94 ASN A O 1
ATOM 754 N N . ARG A 1 95 ? 4.070 -13.085 -12.459 1.00 96.75 95 ARG A N 1
ATOM 755 C CA . ARG A 1 95 ? 4.849 -13.520 -11.283 1.00 96.75 95 ARG A CA 1
ATOM 756 C C . ARG A 1 95 ? 4.389 -12.916 -9.971 1.00 96.75 95 ARG A C 1
ATOM 758 O O . ARG A 1 95 ? 4.497 -13.586 -8.937 1.00 96.75 95 ARG A O 1
ATOM 765 N N . TYR A 1 96 ? 3.872 -11.697 -10.002 1.00 97.94 96 TYR A N 1
ATOM 766 C CA . TYR A 1 96 ? 3.593 -10.914 -8.814 1.00 97.94 96 TYR A CA 1
ATOM 767 C C . TYR A 1 96 ? 2.229 -10.239 -8.886 1.00 97.94 96 TYR A C 1
ATOM 769 O O . TYR A 1 96 ? 1.700 -9.970 -9.959 1.00 97.94 96 TYR A O 1
ATOM 777 N N . ASN A 1 97 ? 1.698 -9.924 -7.710 1.00 97.69 97 ASN A N 1
ATOM 778 C CA . ASN A 1 97 ? 0.650 -8.932 -7.550 1.00 97.69 97 ASN A CA 1
ATOM 779 C C . ASN A 1 97 ? 1.218 -7.784 -6.728 1.00 97.69 97 ASN A C 1
ATOM 781 O O . ASN A 1 97 ? 1.771 -8.019 -5.647 1.00 97.69 97 ASN A O 1
ATOM 785 N N . PHE A 1 98 ? 1.052 -6.570 -7.232 1.00 97.69 98 PHE A N 1
ATOM 786 C CA . PHE A 1 98 ? 1.429 -5.337 -6.557 1.00 97.69 98 PHE A CA 1
ATOM 787 C C . PHE A 1 98 ? 0.173 -4.600 -6.118 1.00 97.69 98 PHE A C 1
ATOM 789 O O . PHE A 1 98 ? -0.885 -4.756 -6.721 1.00 97.69 98 PHE A O 1
ATOM 796 N N . ARG A 1 99 ? 0.287 -3.834 -5.040 1.00 97.25 99 ARG A N 1
ATOM 797 C CA . ARG A 1 99 ? -0.753 -2.909 -4.596 1.00 97.25 99 ARG A CA 1
ATOM 798 C C . ARG A 1 99 ? -0.126 -1.784 -3.799 1.00 97.25 99 ARG A C 1
ATOM 800 O O . ARG A 1 99 ? 0.855 -2.008 -3.086 1.00 97.25 99 ARG A O 1
ATOM 807 N N . TYR A 1 100 ? -0.714 -0.603 -3.863 1.00 97.31 100 TYR A N 1
ATOM 808 C CA . TYR A 1 100 ? -0.319 0.511 -3.021 1.00 97.31 100 TYR A CA 1
ATOM 809 C C . TYR A 1 100 ? -1.259 0.611 -1.821 1.00 97.31 100 TYR A C 1
ATOM 811 O O . TYR A 1 100 ? -2.441 0.906 -1.968 1.00 97.31 100 TYR A O 1
ATOM 819 N N . ASN A 1 101 ? -0.749 0.343 -0.622 1.00 96.00 101 ASN A N 1
ATOM 820 C CA . ASN A 1 101 ? -1.522 0.456 0.607 1.00 96.00 101 ASN A CA 1
ATOM 821 C C . ASN A 1 101 ? -1.693 1.937 0.966 1.00 96.00 101 ASN A C 1
ATOM 823 O O . ASN A 1 101 ? -0.742 2.568 1.436 1.00 96.00 101 ASN A O 1
ATOM 827 N N . ARG A 1 102 ? -2.901 2.473 0.761 1.00 92.88 102 ARG A N 1
ATOM 828 C CA . ARG A 1 102 ? -3.235 3.888 0.998 1.00 92.88 102 ARG A CA 1
ATOM 829 C C . ARG A 1 102 ? -3.057 4.284 2.461 1.00 92.88 102 ARG A C 1
ATOM 831 O O . ARG A 1 102 ? -2.524 5.349 2.745 1.00 92.88 102 ARG A O 1
ATOM 838 N N . VAL A 1 103 ? -3.437 3.397 3.379 1.00 90.94 103 VAL A N 1
ATOM 839 C CA . VAL A 1 103 ? -3.382 3.639 4.829 1.00 90.94 103 VAL A CA 1
ATOM 840 C C . VAL A 1 103 ? -1.942 3.674 5.336 1.00 90.94 103 VAL A C 1
ATOM 842 O O . VAL A 1 103 ? -1.591 4.517 6.157 1.00 90.94 103 VAL A O 1
ATOM 845 N N . LEU A 1 104 ? -1.084 2.772 4.851 1.00 92.56 104 LEU A N 1
ATOM 846 C CA . LEU A 1 104 ? 0.333 2.756 5.232 1.00 92.56 104 LEU A CA 1
ATOM 847 C C . LEU A 1 104 ? 1.203 3.700 4.390 1.00 92.56 104 LEU A C 1
ATOM 849 O O . LEU A 1 104 ? 2.360 3.918 4.755 1.00 92.56 104 LEU A O 1
ATOM 853 N N . GLY A 1 105 ? 0.693 4.202 3.262 1.00 93.44 105 GLY A N 1
ATOM 854 C CA . GLY A 1 105 ? 1.460 4.964 2.274 1.00 93.44 105 GLY A CA 1
ATOM 855 C C . GLY A 1 105 ? 2.604 4.157 1.652 1.00 93.44 105 GLY A C 1
ATOM 856 O O . GLY A 1 105 ? 3.668 4.705 1.359 1.00 93.44 105 GLY A O 1
ATOM 857 N N . LYS A 1 106 ? 2.442 2.833 1.522 1.00 94.88 106 LYS A N 1
ATOM 858 C CA . LYS A 1 106 ? 3.521 1.913 1.127 1.00 94.88 106 LYS A CA 1
ATOM 859 C C . LYS A 1 106 ? 3.102 1.000 -0.007 1.00 94.88 106 LYS A C 1
ATOM 861 O O . LYS A 1 106 ? 2.012 0.434 0.004 1.00 94.88 106 LYS A O 1
ATOM 866 N N . LEU A 1 107 ? 4.027 0.781 -0.936 1.00 97.25 107 LEU A N 1
ATOM 867 C CA . LEU A 1 107 ? 3.883 -0.261 -1.936 1.00 97.25 107 LEU A CA 1
ATOM 868 C C . LEU A 1 107 ? 4.083 -1.634 -1.289 1.00 97.25 107 LEU A C 1
ATOM 870 O O . LEU A 1 107 ? 4.999 -1.846 -0.491 1.00 97.25 107 LEU A O 1
ATOM 874 N N . GLU A 1 108 ? 3.233 -2.578 -1.657 1.00 97.50 108 GLU A N 1
ATOM 875 C CA . GLU A 1 108 ? 3.290 -3.960 -1.217 1.00 97.50 108 GLU A CA 1
ATOM 876 C C . GLU A 1 108 ? 3.256 -4.897 -2.422 1.00 97.50 108 GLU A C 1
ATOM 878 O O . GLU A 1 108 ? 2.664 -4.598 -3.459 1.00 97.50 108 GLU A O 1
ATOM 883 N N . PHE A 1 109 ? 3.865 -6.069 -2.275 1.00 97.94 109 PHE A N 1
ATOM 884 C CA . PHE A 1 109 ? 3.849 -7.094 -3.304 1.00 97.94 109 PHE A CA 1
ATOM 885 C C . PHE A 1 109 ? 3.744 -8.492 -2.713 1.00 97.94 109 PHE A C 1
ATOM 887 O O . PHE A 1 109 ? 4.085 -8.753 -1.555 1.00 97.94 109 PHE A O 1
ATOM 894 N N . LYS A 1 110 ? 3.302 -9.423 -3.544 1.00 97.69 110 LYS A N 1
ATOM 895 C CA . LYS A 1 110 ? 3.382 -10.856 -3.283 1.00 97.69 110 LYS A CA 1
ATOM 896 C C . LYS A 1 110 ? 3.659 -11.589 -4.584 1.00 97.69 110 LYS A C 1
ATOM 898 O O . LYS A 1 110 ? 3.369 -11.075 -5.657 1.00 97.69 110 LYS A O 1
ATOM 903 N N . THR A 1 111 ? 4.196 -12.800 -4.501 1.00 97.00 111 THR A N 1
ATOM 904 C CA . THR A 1 111 ? 4.180 -13.704 -5.657 1.00 97.00 111 THR A CA 1
ATOM 905 C C . THR A 1 111 ? 2.760 -14.232 -5.863 1.00 97.00 111 THR A C 1
ATOM 907 O O . THR A 1 111 ? 1.998 -14.315 -4.900 1.00 97.00 111 THR A O 1
ATOM 910 N N . ILE A 1 112 ? 2.409 -14.654 -7.080 1.00 95.69 112 ILE A N 1
ATOM 911 C CA . ILE A 1 112 ? 1.060 -15.184 -7.383 1.00 95.69 112 ILE A CA 1
ATOM 912 C C . ILE A 1 112 ? 0.663 -16.325 -6.434 1.00 95.69 112 ILE A C 1
ATOM 914 O O . ILE A 1 112 ? -0.477 -16.416 -5.991 1.00 95.69 112 ILE A O 1
ATOM 918 N N . LYS A 1 113 ? 1.621 -17.188 -6.079 1.00 94.19 113 LYS A N 1
ATOM 919 C CA . LYS A 1 113 ? 1.393 -18.335 -5.185 1.00 94.19 113 LYS A CA 1
ATOM 920 C C . LYS A 1 113 ? 1.325 -17.956 -3.702 1.00 94.19 113 LYS A C 1
ATOM 922 O O . LYS A 1 113 ? 0.962 -18.792 -2.880 1.00 94.19 113 LYS A O 1
ATOM 927 N N . ALA A 1 114 ? 1.730 -16.743 -3.332 1.00 95.94 114 ALA A N 1
ATOM 928 C CA . ALA A 1 114 ? 1.729 -16.307 -1.946 1.00 95.94 114 ALA A CA 1
ATOM 929 C C . ALA A 1 114 ? 0.360 -15.748 -1.533 1.00 95.94 114 ALA A C 1
ATOM 931 O O . ALA A 1 114 ? -0.372 -15.139 -2.316 1.00 95.94 114 ALA A O 1
ATOM 932 N N . VAL A 1 115 ? 0.035 -15.928 -0.253 1.00 93.25 115 VAL A N 1
ATOM 933 C CA . VAL A 1 115 ? -1.192 -15.386 0.350 1.00 93.25 115 VAL A CA 1
ATOM 934 C C . VAL A 1 115 ? -0.944 -13.990 0.920 1.00 93.25 115 VAL A C 1
ATOM 936 O O . VAL A 1 115 ? -1.744 -13.083 0.717 1.00 93.25 115 VAL A O 1
ATOM 939 N N . LYS A 1 116 ? 0.184 -13.802 1.616 1.00 94.94 116 LYS A N 1
ATOM 940 C CA . LYS A 1 116 ? 0.492 -12.565 2.342 1.00 94.94 116 LYS A CA 1
ATOM 941 C C . LYS A 1 116 ? 1.299 -11.594 1.486 1.00 94.94 116 LYS A C 1
ATOM 943 O O . LYS A 1 116 ? 2.333 -11.972 0.932 1.00 94.94 116 LYS A O 1
ATOM 948 N N . TYR A 1 117 ? 0.844 -10.346 1.459 1.00 96.38 117 TYR A N 1
ATOM 949 C CA . TYR A 1 117 ? 1.598 -9.217 0.931 1.00 96.38 117 TYR A CA 1
ATOM 950 C C . TYR A 1 117 ? 2.765 -8.861 1.853 1.00 96.38 117 TYR A C 1
ATOM 952 O O . TYR A 1 117 ? 2.690 -9.018 3.074 1.00 96.38 117 TYR A O 1
ATOM 960 N N . LYS A 1 118 ? 3.861 -8.417 1.245 1.00 96.62 118 LYS A N 1
ATOM 961 C CA . LYS A 1 118 ? 5.072 -7.941 1.910 1.00 96.62 118 LYS A CA 1
ATOM 962 C C . LYS A 1 118 ? 5.352 -6.510 1.459 1.00 96.62 118 LYS A C 1
ATOM 964 O O . LYS A 1 118 ? 5.048 -6.186 0.311 1.00 96.62 118 LYS A O 1
ATOM 969 N N . PRO A 1 119 ? 5.951 -5.670 2.314 1.00 96.62 119 PRO A N 1
ATOM 970 C CA . PRO A 1 119 ? 6.350 -4.332 1.901 1.00 96.62 119 PRO A CA 1
ATOM 971 C C . PRO A 1 119 ? 7.372 -4.413 0.764 1.00 96.62 119 PRO A C 1
ATOM 973 O O . PRO A 1 119 ? 8.263 -5.270 0.783 1.00 96.62 119 PRO A O 1
ATOM 976 N N . MET A 1 120 ? 7.257 -3.510 -0.207 1.00 96.94 120 MET A N 1
ATOM 977 C CA . MET A 1 120 ? 8.314 -3.287 -1.182 1.00 96.94 120 MET A CA 1
ATOM 978 C C . MET A 1 120 ? 9.492 -2.613 -0.480 1.00 96.94 120 MET A C 1
ATOM 980 O O . MET A 1 120 ? 9.340 -1.575 0.159 1.00 96.94 120 MET A O 1
ATOM 984 N N . THR A 1 121 ? 10.663 -3.231 -0.570 1.00 96.94 121 THR A N 1
ATOM 985 C CA . THR A 1 121 ? 11.924 -2.699 -0.044 1.00 96.94 121 THR A CA 1
ATOM 986 C C . THR A 1 121 ? 12.923 -2.570 -1.181 1.00 96.94 121 THR A C 1
ATOM 988 O O . THR A 1 121 ? 12.801 -3.282 -2.177 1.00 96.94 121 THR A O 1
ATOM 991 N N . ASP A 1 122 ? 13.975 -1.768 -1.008 1.00 96.31 122 ASP A N 1
ATOM 992 C CA . ASP A 1 122 ? 15.061 -1.687 -1.996 1.00 96.31 122 ASP A CA 1
ATOM 993 C C . ASP A 1 122 ? 15.637 -3.072 -2.333 1.00 96.31 122 ASP A C 1
ATOM 995 O O . ASP A 1 122 ? 15.974 -3.372 -3.478 1.00 96.31 122 ASP A O 1
ATOM 999 N N . PHE A 1 123 ? 15.729 -3.965 -1.342 1.00 96.94 123 PHE A N 1
ATOM 1000 C CA . PHE A 1 123 ? 16.180 -5.338 -1.562 1.00 96.94 123 PHE A CA 1
ATOM 1001 C C . PHE A 1 123 ? 15.212 -6.130 -2.453 1.00 96.94 123 PHE A C 1
ATOM 1003 O O . PHE A 1 123 ? 15.648 -6.881 -3.331 1.00 96.94 123 PHE A O 1
ATOM 1010 N N . ALA A 1 124 ? 13.904 -5.970 -2.241 1.00 97.06 124 ALA A N 1
ATOM 1011 C CA . ALA A 1 124 ? 12.884 -6.607 -3.062 1.00 97.06 124 ALA A CA 1
ATOM 1012 C C . ALA A 1 124 ? 12.898 -6.064 -4.497 1.00 97.06 124 ALA A C 1
ATOM 1014 O O . ALA A 1 124 ? 12.913 -6.857 -5.436 1.00 97.06 124 ALA A O 1
ATOM 1015 N N . GLU A 1 125 ? 12.994 -4.746 -4.677 1.00 97.12 125 GLU A N 1
ATOM 1016 C CA . GLU A 1 125 ? 13.090 -4.117 -5.999 1.00 97.12 125 GLU A CA 1
ATOM 1017 C C . GLU A 1 125 ? 14.317 -4.608 -6.769 1.00 97.12 125 GLU A C 1
ATOM 1019 O O . GLU A 1 125 ? 14.205 -5.026 -7.919 1.00 97.12 125 GLU A O 1
ATOM 1024 N N . ASN A 1 126 ? 15.484 -4.645 -6.118 1.00 97.62 126 ASN A N 1
ATOM 1025 C CA . ASN A 1 126 ? 16.711 -5.163 -6.724 1.00 97.62 126 ASN A CA 1
ATOM 1026 C C . ASN A 1 126 ? 16.603 -6.659 -7.062 1.00 97.62 126 ASN A C 1
ATOM 1028 O O . ASN A 1 126 ? 17.131 -7.116 -8.081 1.00 97.62 126 ASN A O 1
ATOM 1032 N N . SER A 1 127 ? 15.894 -7.433 -6.237 1.00 97.81 127 SER A N 1
ATOM 1033 C CA . SER A 1 127 ? 15.636 -8.852 -6.501 1.00 97.81 127 SER A CA 1
ATOM 1034 C C . SER A 1 127 ? 14.746 -9.042 -7.731 1.00 97.81 127 SER A C 1
ATOM 1036 O O . SER A 1 127 ? 15.092 -9.842 -8.602 1.00 97.81 127 SER A O 1
ATOM 1038 N N . ILE A 1 128 ? 13.661 -8.268 -7.836 1.00 97.75 128 ILE A N 1
ATOM 1039 C CA . ILE A 1 128 ? 12.740 -8.274 -8.980 1.00 97.75 128 ILE A CA 1
ATOM 1040 C C . ILE A 1 128 ? 13.467 -7.803 -10.245 1.00 97.75 128 ILE A C 1
ATOM 1042 O O . ILE A 1 128 ? 13.404 -8.481 -11.270 1.00 97.75 128 ILE A O 1
ATOM 1046 N N . LEU A 1 129 ? 14.242 -6.716 -10.174 1.00 97.88 129 LEU A N 1
ATOM 1047 C CA . LEU A 1 129 ? 15.054 -6.222 -11.289 1.00 97.88 129 LEU A CA 1
ATOM 1048 C C . LEU A 1 129 ? 16.013 -7.298 -11.809 1.00 97.88 129 LEU A C 1
ATOM 1050 O O . LEU A 1 129 ? 16.094 -7.533 -13.014 1.00 97.88 129 LEU A O 1
ATOM 1054 N N . ARG A 1 130 ? 16.706 -8.008 -10.912 1.00 98.19 130 ARG A N 1
ATOM 1055 C CA . ARG A 1 130 ? 17.573 -9.131 -11.291 1.00 98.19 130 ARG A CA 1
ATOM 1056 C C . ARG A 1 130 ? 16.800 -10.221 -12.041 1.00 98.19 130 ARG A C 1
ATOM 1058 O O . ARG A 1 130 ? 17.343 -10.802 -12.979 1.00 98.19 130 ARG A O 1
ATOM 1065 N N . GLU A 1 131 ? 15.571 -10.533 -11.635 1.00 97.81 131 GLU A N 1
ATOM 1066 C CA . GLU A 1 131 ? 14.735 -11.527 -12.321 1.00 97.81 131 GLU A CA 1
ATOM 1067 C C . GLU A 1 131 ? 14.277 -11.050 -13.707 1.00 97.81 131 GLU A C 1
ATOM 1069 O O . GLU A 1 131 ? 14.377 -11.816 -14.668 1.00 97.81 131 GLU A O 1
ATOM 1074 N N . ILE A 1 132 ? 13.874 -9.781 -13.832 1.00 97.12 132 ILE A N 1
ATOM 1075 C CA . ILE A 1 132 ? 13.515 -9.136 -15.106 1.00 97.12 132 ILE A CA 1
ATOM 1076 C C . ILE A 1 132 ? 14.690 -9.218 -16.094 1.00 97.12 132 ILE A C 1
ATOM 1078 O O . ILE A 1 132 ? 14.539 -9.694 -17.224 1.00 97.12 132 ILE A O 1
ATOM 1082 N N . LEU A 1 133 ? 15.890 -8.825 -15.651 1.00 95.44 133 LEU A N 1
ATOM 1083 C CA . LEU A 1 133 ? 17.097 -8.837 -16.483 1.00 95.44 133 LEU A CA 1
ATOM 1084 C C . LEU A 1 133 ? 17.507 -10.260 -16.890 1.00 95.44 133 LEU A C 1
ATOM 1086 O O . LEU A 1 133 ? 17.911 -10.482 -18.032 1.00 95.44 133 LEU A O 1
ATOM 1090 N N . LYS A 1 134 ? 17.349 -11.252 -16.002 1.00 96.56 134 LYS A N 1
ATOM 1091 C CA . LYS A 1 134 ? 17.579 -12.671 -16.333 1.00 96.56 134 LYS A CA 1
ATOM 1092 C C . LYS A 1 134 ? 16.619 -13.194 -17.400 1.00 96.56 134 LYS A C 1
ATOM 1094 O O . LYS A 1 134 ? 17.009 -14.047 -18.193 1.00 96.56 134 LYS A O 1
ATOM 1099 N N . ALA A 1 135 ? 15.400 -12.668 -17.450 1.00 94.88 135 ALA A N 1
ATOM 1100 C CA . ALA A 1 135 ? 14.435 -12.967 -18.502 1.00 94.88 135 ALA A CA 1
ATOM 1101 C C . ALA A 1 135 ? 14.667 -12.166 -19.795 1.00 94.88 135 ALA A C 1
ATOM 1103 O O . ALA A 1 135 ? 13.851 -12.240 -20.711 1.00 94.88 135 ALA A O 1
ATOM 1104 N N . LYS A 1 136 ? 15.788 -11.432 -19.893 1.00 93.62 136 LYS A N 1
ATOM 1105 C CA . LYS A 1 136 ? 16.166 -10.601 -21.046 1.00 93.62 136 LYS A CA 1
ATOM 1106 C C . LYS A 1 136 ? 15.147 -9.499 -21.362 1.00 93.62 136 LYS A C 1
ATOM 1108 O O . LYS A 1 136 ? 15.083 -9.020 -22.493 1.00 93.62 136 LYS A O 1
ATOM 1113 N N . VAL A 1 137 ? 14.377 -9.067 -20.364 1.00 92.94 137 VAL A N 1
ATOM 1114 C CA . VAL A 1 137 ? 13.505 -7.896 -20.471 1.00 92.94 137 VAL A CA 1
ATOM 1115 C C . VAL A 1 137 ? 14.333 -6.657 -20.133 1.00 92.94 137 VAL A C 1
ATOM 1117 O O . VAL A 1 137 ? 14.990 -6.592 -19.094 1.00 92.94 137 VAL A O 1
ATOM 1120 N N . LYS A 1 138 ? 14.340 -5.671 -21.033 1.00 90.19 138 LYS A N 1
ATOM 1121 C CA . LYS A 1 138 ? 15.077 -4.418 -20.840 1.00 90.19 138 LYS A CA 1
ATOM 1122 C C . LYS A 1 138 ? 14.359 -3.570 -19.788 1.00 90.19 138 LYS A C 1
ATOM 1124 O O . LYS A 1 138 ? 13.243 -3.128 -20.025 1.00 90.19 138 LYS A O 1
ATOM 1129 N N . CYS A 1 139 ? 15.003 -3.329 -18.651 1.00 92.38 139 CYS A N 1
ATOM 1130 C CA . CYS A 1 139 ? 14.448 -2.536 -17.556 1.00 92.38 139 CYS A CA 1
ATOM 1131 C C . CYS A 1 139 ? 15.580 -1.906 -16.733 1.00 92.38 139 CYS A C 1
ATOM 1133 O O . CYS A 1 139 ? 16.640 -2.510 -16.572 1.00 92.38 139 CYS A O 1
ATOM 1135 N N . SER A 1 140 ? 15.355 -0.697 -16.220 1.00 94.00 140 SER A N 1
ATOM 1136 C CA . SER A 1 140 ? 16.216 -0.056 -15.220 1.00 94.00 140 SER A CA 1
ATOM 1137 C C . SER A 1 140 ? 15.495 -0.003 -13.874 1.00 94.00 140 SER A C 1
ATOM 1139 O O . SER A 1 140 ? 14.267 -0.087 -13.833 1.00 94.00 140 SER A O 1
ATOM 1141 N N . ILE A 1 141 ? 16.231 0.187 -12.775 1.00 93.75 141 ILE A N 1
ATOM 1142 C CA . ILE A 1 141 ? 15.606 0.338 -11.452 1.00 93.75 141 ILE A CA 1
ATOM 1143 C C . ILE A 1 141 ? 14.626 1.522 -11.417 1.00 93.75 141 ILE A C 1
ATOM 1145 O O . ILE A 1 141 ? 13.541 1.400 -10.861 1.00 93.75 141 ILE A O 1
ATOM 1149 N N . ASN A 1 142 ? 14.954 2.634 -12.080 1.00 94.75 142 ASN A N 1
ATOM 1150 C CA . ASN A 1 142 ? 14.076 3.800 -12.174 1.00 94.75 142 ASN A CA 1
ATOM 1151 C C . ASN A 1 142 ? 12.820 3.496 -12.991 1.00 94.75 142 ASN A C 1
ATOM 1153 O O . ASN A 1 142 ? 11.730 3.868 -12.580 1.00 94.75 142 ASN A O 1
ATOM 1157 N N . SER A 1 143 ? 12.952 2.786 -14.115 1.00 94.00 143 SER A N 1
ATOM 1158 C CA . SER A 1 143 ? 11.794 2.376 -14.919 1.00 94.00 143 SER A CA 1
ATOM 1159 C C . SER A 1 143 ? 10.858 1.465 -14.123 1.00 94.00 143 SER A C 1
ATOM 1161 O O . SER A 1 143 ? 9.648 1.645 -14.188 1.00 94.00 143 SER A O 1
ATOM 1163 N N . LEU A 1 144 ? 11.413 0.527 -13.344 1.00 96.44 144 LEU A N 1
ATOM 1164 C CA . LEU A 1 144 ? 10.636 -0.335 -12.453 1.00 96.44 144 LEU A CA 1
ATOM 1165 C C . LEU A 1 144 ? 9.915 0.484 -11.377 1.00 96.44 144 LEU A C 1
ATOM 1167 O O . LEU A 1 144 ? 8.716 0.317 -11.197 1.00 96.44 144 LEU A O 1
ATOM 1171 N N . ARG A 1 145 ? 10.624 1.385 -10.690 1.00 96.38 145 ARG A N 1
ATOM 1172 C CA . ARG A 1 145 ? 10.036 2.250 -9.657 1.00 96.38 145 ARG A CA 1
ATOM 1173 C C . ARG A 1 145 ? 8.930 3.134 -10.218 1.00 96.38 145 ARG A C 1
ATOM 1175 O O . ARG A 1 145 ? 7.856 3.181 -9.638 1.00 96.38 145 ARG A O 1
ATOM 1182 N N . ASN A 1 146 ? 9.169 3.785 -11.353 1.00 95.56 146 ASN A N 1
ATOM 1183 C CA . ASN A 1 146 ? 8.186 4.662 -11.983 1.00 95.56 146 ASN A CA 1
ATOM 1184 C C . ASN A 1 146 ? 6.920 3.895 -12.371 1.00 95.56 146 ASN A C 1
ATOM 1186 O O . ASN A 1 146 ? 5.829 4.378 -12.097 1.00 95.56 146 ASN A O 1
ATOM 1190 N N . LEU A 1 147 ? 7.066 2.693 -12.941 1.00 96.31 147 LEU A N 1
ATOM 1191 C CA . LEU A 1 147 ? 5.929 1.823 -13.246 1.00 96.31 147 LEU A CA 1
ATOM 1192 C C . LEU A 1 147 ? 5.176 1.432 -11.968 1.00 96.31 147 LEU A C 1
ATOM 1194 O O . LEU A 1 147 ? 3.967 1.582 -11.881 1.00 96.31 147 LEU A O 1
ATOM 1198 N N . LEU A 1 148 ? 5.886 0.978 -10.935 1.00 96.56 148 LEU A N 1
ATOM 1199 C CA . LEU A 1 148 ? 5.259 0.567 -9.677 1.00 96.56 148 LEU A CA 1
ATOM 1200 C C . LEU A 1 148 ? 4.615 1.726 -8.891 1.00 96.56 148 LEU A C 1
ATOM 1202 O O . LEU A 1 148 ? 3.807 1.476 -7.998 1.00 96.5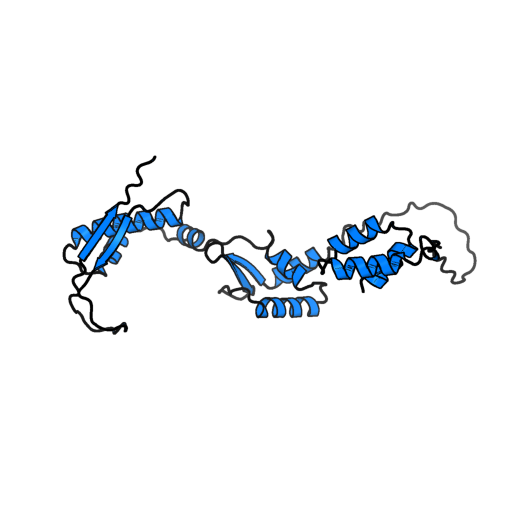6 148 LEU A O 1
ATOM 1206 N N . HIS A 1 149 ? 4.973 2.971 -9.203 1.00 94.50 149 HIS A N 1
ATOM 1207 C CA . HIS A 1 149 ? 4.368 4.187 -8.659 1.00 94.50 149 HIS A CA 1
ATOM 1208 C C . HIS A 1 149 ? 3.356 4.842 -9.615 1.00 94.50 149 HIS A C 1
ATOM 1210 O O . HIS A 1 149 ? 2.920 5.962 -9.346 1.00 94.50 149 HIS A O 1
ATOM 1216 N N . SER A 1 150 ? 2.973 4.170 -10.704 1.00 95.50 150 SER A N 1
ATOM 1217 C CA . SER A 1 150 ? 1.897 4.607 -11.593 1.00 95.50 150 SER A CA 1
ATOM 1218 C C . SER A 1 150 ? 0.581 3.880 -11.291 1.00 95.50 150 SER A C 1
ATOM 1220 O O . SER A 1 150 ? 0.476 3.067 -10.369 1.00 95.50 150 SER A O 1
ATOM 1222 N N . ASP A 1 151 ? -0.421 4.171 -12.112 1.00 94.06 151 ASP A N 1
ATOM 1223 C CA . ASP A 1 151 ? -1.697 3.464 -12.230 1.00 94.06 151 ASP A CA 1
ATOM 1224 C C . ASP A 1 151 ? -1.590 1.954 -12.521 1.00 94.06 151 ASP A C 1
ATOM 1226 O O . ASP A 1 151 ? -2.586 1.245 -12.400 1.00 94.06 151 ASP A O 1
ATOM 1230 N N . TYR A 1 152 ? -0.396 1.433 -12.821 1.00 95.94 152 TYR A N 1
ATOM 1231 C CA . TYR A 1 152 ? -0.130 -0.005 -12.881 1.00 95.94 152 TYR A CA 1
ATOM 1232 C C . TYR A 1 152 ? -0.388 -0.705 -11.533 1.00 95.94 152 TYR A C 1
ATOM 1234 O O . TYR A 1 152 ? -0.818 -1.859 -11.493 1.00 95.94 152 TYR A O 1
ATOM 1242 N N . CYS A 1 153 ? -0.129 -0.021 -10.414 1.00 95.88 153 CYS A N 1
ATOM 1243 C CA . CYS A 1 153 ? -0.376 -0.555 -9.078 1.00 95.88 153 CYS A CA 1
ATOM 1244 C C . CYS A 1 153 ? -1.730 -0.090 -8.543 1.00 95.88 153 CYS A C 1
ATOM 1246 O O . CYS A 1 153 ? -1.925 1.088 -8.246 1.00 95.88 153 CYS A O 1
ATOM 1248 N N . GLU A 1 154 ? -2.637 -1.040 -8.313 1.00 94.12 154 GLU A N 1
ATOM 1249 C CA . GLU A 1 154 ? -3.944 -0.739 -7.731 1.00 94.12 154 GLU A CA 1
ATOM 1250 C C . GLU A 1 154 ? -3.820 -0.157 -6.319 1.00 94.12 154 GLU A C 1
ATOM 1252 O O . GLU A 1 154 ? -3.056 -0.633 -5.467 1.00 94.12 154 GLU A O 1
ATOM 1257 N N . MET A 1 155 ? -4.628 0.867 -6.059 1.00 95.00 155 MET A N 1
ATOM 1258 C CA . MET A 1 155 ? -4.769 1.461 -4.740 1.00 95.00 155 MET A CA 1
ATOM 1259 C C . MET A 1 155 ? -5.589 0.529 -3.846 1.00 95.00 155 MET A C 1
ATOM 1261 O O . MET A 1 155 ? -6.729 0.192 -4.151 1.00 95.00 155 MET A O 1
ATOM 1265 N N . PHE A 1 156 ? -5.009 0.126 -2.722 1.00 95.06 156 PHE A N 1
ATOM 1266 C CA . PHE A 1 156 ? -5.610 -0.784 -1.758 1.00 95.06 156 PHE A CA 1
ATOM 1267 C C . PHE A 1 156 ? -5.862 -0.068 -0.435 1.00 95.06 156 PHE A C 1
ATOM 1269 O O . PHE A 1 156 ? -4.936 0.476 0.175 1.00 95.06 156 PHE A O 1
ATOM 1276 N N . ASP A 1 157 ? -7.107 -0.128 0.029 1.00 93.19 157 ASP A N 1
ATOM 1277 C CA . ASP A 1 157 ? -7.490 0.287 1.371 1.00 93.19 157 ASP A CA 1
ATOM 1278 C C . ASP A 1 157 ? -7.863 -0.949 2.217 1.00 93.19 157 ASP A C 1
ATOM 1280 O O . ASP A 1 157 ? -8.832 -1.651 1.905 1.00 93.19 157 ASP A O 1
ATOM 1284 N N . PRO A 1 158 ? -7.089 -1.278 3.270 1.00 92.12 158 PRO A N 1
ATOM 1285 C CA . PRO A 1 158 ? -7.391 -2.417 4.128 1.00 92.12 158 PRO A CA 1
ATOM 1286 C C . PRO A 1 158 ? -8.701 -2.269 4.907 1.00 92.12 158 PRO A C 1
ATOM 1288 O O . PRO A 1 158 ? -9.296 -3.294 5.241 1.00 92.12 158 PRO A O 1
ATOM 1291 N N . PHE A 1 159 ? -9.145 -1.047 5.213 1.00 91.00 159 PHE A N 1
ATOM 1292 C CA . PHE A 1 159 ? -10.398 -0.825 5.924 1.00 91.00 159 PHE A CA 1
ATOM 1293 C C . PHE A 1 159 ? -11.583 -1.067 4.998 1.00 91.00 159 PHE A C 1
ATOM 1295 O O . PHE A 1 159 ? -12.459 -1.848 5.363 1.00 91.00 159 PHE A O 1
ATOM 1302 N N . ASP A 1 160 ? -11.568 -0.513 3.783 1.00 90.19 160 ASP A N 1
ATOM 1303 C CA . ASP A 1 160 ? -12.635 -0.753 2.800 1.00 90.19 160 ASP A CA 1
ATOM 1304 C C . ASP A 1 160 ? -12.834 -2.250 2.564 1.00 90.19 160 ASP A C 1
ATOM 1306 O O . ASP A 1 160 ? -13.946 -2.770 2.667 1.00 90.19 160 ASP A O 1
ATOM 1310 N N . VAL A 1 161 ? -11.736 -2.975 2.331 1.00 90.75 161 VAL A N 1
ATOM 1311 C CA . VAL A 1 161 ? -11.784 -4.424 2.120 1.00 90.75 161 VAL A CA 1
ATOM 1312 C C . VAL A 1 161 ? -12.282 -5.152 3.365 1.00 90.75 161 VAL A C 1
ATOM 1314 O O . VAL A 1 161 ? -13.060 -6.093 3.238 1.00 90.75 161 VAL A O 1
ATOM 1317 N N . TYR A 1 162 ? -11.884 -4.739 4.567 1.00 91.44 162 TYR A N 1
ATOM 1318 C CA . TYR A 1 162 ? -12.397 -5.342 5.795 1.00 91.44 162 TYR A CA 1
ATOM 1319 C C . TYR A 1 162 ? -13.916 -5.165 5.920 1.00 91.44 162 TYR A C 1
ATOM 1321 O O . TYR A 1 162 ? -14.629 -6.155 6.073 1.00 91.44 162 TYR A O 1
ATOM 1329 N N . PHE A 1 163 ? -14.417 -3.932 5.802 1.00 89.75 163 PHE A N 1
ATOM 1330 C CA . PHE A 1 163 ? -15.833 -3.619 6.002 1.00 89.75 163 PHE A CA 1
ATOM 1331 C C . PHE A 1 163 ? -16.737 -4.189 4.900 1.00 89.75 163 PHE A C 1
ATOM 1333 O O . PHE A 1 163 ? -17.850 -4.616 5.197 1.00 89.75 163 PHE A O 1
ATOM 1340 N N . GLN A 1 164 ? -16.258 -4.279 3.654 1.00 89.75 164 GLN A N 1
ATOM 1341 C CA . GLN A 1 164 ? -16.995 -4.909 2.548 1.00 89.75 164 GLN A CA 1
ATOM 1342 C C . GLN A 1 164 ? -17.099 -6.436 2.676 1.00 89.75 164 GLN A C 1
ATOM 1344 O O . GLN A 1 164 ? -18.016 -7.033 2.117 1.00 89.75 164 GLN A O 1
ATOM 1349 N N . ASN A 1 165 ? -16.174 -7.074 3.401 1.00 92.06 165 ASN A N 1
ATOM 1350 C CA . ASN A 1 165 ? -16.131 -8.529 3.582 1.00 92.06 165 ASN A CA 1
ATOM 1351 C C . ASN A 1 165 ? -16.629 -8.984 4.963 1.00 92.06 165 ASN A C 1
ATOM 1353 O O . ASN A 1 165 ? -16.410 -10.136 5.347 1.00 92.06 165 ASN A O 1
ATOM 1357 N N . LEU A 1 166 ? -17.286 -8.103 5.725 1.00 89.31 166 LEU A N 1
ATOM 1358 C CA . LEU A 1 166 ? -17.886 -8.492 6.996 1.00 89.31 166 LEU A CA 1
ATOM 1359 C C . LEU A 1 166 ? -19.013 -9.515 6.772 1.00 89.31 166 LEU A C 1
ATOM 1361 O O . LEU A 1 166 ? -19.809 -9.369 5.839 1.00 89.31 166 LEU A O 1
ATOM 1365 N N . PRO A 1 167 ? -19.112 -10.551 7.625 1.00 87.81 167 PRO A N 1
ATOM 1366 C CA . PRO A 1 167 ? -20.253 -11.453 7.595 1.00 87.81 167 PRO A CA 1
ATOM 1367 C C . PRO A 1 167 ? -21.540 -10.680 7.898 1.00 87.81 167 PRO A C 1
ATOM 1369 O O . PRO A 1 167 ? -21.519 -9.621 8.532 1.00 87.81 167 PRO A O 1
ATOM 1372 N N . LYS A 1 168 ? -22.680 -11.227 7.461 1.00 83.50 168 LYS A N 1
ATOM 1373 C CA . LYS A 1 168 ? -23.981 -10.667 7.837 1.00 83.50 168 LYS A CA 1
ATOM 1374 C C . LYS A 1 168 ? -24.088 -10.626 9.358 1.00 83.50 168 LYS A C 1
ATOM 1376 O O . LYS A 1 168 ? -23.766 -11.601 10.030 1.00 83.50 168 LYS A O 1
ATOM 1381 N N . PHE A 1 169 ? -24.534 -9.487 9.864 1.00 79.75 169 PHE A N 1
ATOM 1382 C CA . PHE A 1 169 ? -24.754 -9.286 11.285 1.00 79.75 169 PHE A CA 1
ATOM 1383 C C . PHE A 1 169 ? -25.904 -10.181 11.769 1.00 79.75 169 PHE A C 1
ATOM 1385 O O . PHE A 1 169 ? -26.988 -10.161 11.186 1.00 79.75 169 PHE A O 1
ATOM 1392 N N . GLU A 1 170 ? -25.657 -10.967 12.815 1.00 77.56 170 GLU A N 1
ATOM 1393 C CA . GLU A 1 170 ? -26.691 -11.706 13.542 1.00 77.56 170 GLU A CA 1
ATOM 1394 C C . GLU A 1 170 ? -27.276 -10.770 14.609 1.00 77.56 170 GLU A C 1
ATOM 1396 O O . GLU A 1 170 ? -26.570 -10.361 15.530 1.00 77.56 170 GLU A O 1
ATOM 1401 N N . GLU A 1 171 ? -28.556 -10.404 14.467 1.00 72.38 171 GLU A N 1
ATOM 1402 C CA . GLU A 1 171 ? -29.218 -9.347 15.259 1.00 72.38 171 GLU A CA 1
ATOM 1403 C C . GLU A 1 171 ? -29.232 -9.586 16.779 1.00 72.38 171 GLU A C 1
ATOM 1405 O O . GLU A 1 171 ? -29.477 -8.660 17.546 1.00 72.38 171 GLU A O 1
ATOM 1410 N N . GLU A 1 172 ? -28.952 -10.807 17.234 1.00 78.81 172 GLU A N 1
ATOM 1411 C CA . GLU A 1 172 ? -29.039 -11.190 18.644 1.00 78.81 172 GLU A CA 1
ATOM 1412 C C . GLU A 1 172 ? -27.794 -10.799 19.467 1.00 78.81 172 GLU A C 1
ATOM 1414 O O . GLU A 1 172 ? -27.866 -10.725 20.694 1.00 78.81 172 GLU A O 1
ATOM 1419 N N . THR A 1 173 ? -26.648 -10.520 18.827 1.00 83.88 173 THR A N 1
ATOM 1420 C CA . THR A 1 173 ? -25.377 -10.312 19.547 1.00 83.88 173 THR A CA 1
ATOM 1421 C C . THR A 1 173 ? -24.892 -8.857 19.541 1.00 83.88 173 THR A C 1
ATOM 1423 O O . THR A 1 173 ? -24.411 -8.333 18.538 1.00 83.88 173 THR A O 1
ATOM 1426 N N . GLU A 1 174 ? -24.889 -8.220 20.716 1.00 87.56 174 GLU A N 1
ATOM 1427 C CA . GLU A 1 174 ? -24.316 -6.881 20.940 1.00 87.56 174 GLU A CA 1
ATOM 1428 C C . GLU A 1 174 ? -22.781 -6.923 21.109 1.00 87.56 174 GLU A C 1
ATOM 1430 O O . GLU A 1 174 ? -22.234 -6.754 22.202 1.00 87.56 174 GLU A O 1
ATOM 1435 N N . TYR A 1 175 ? -22.045 -7.141 20.012 1.00 89.94 175 TYR A N 1
ATOM 1436 C CA . TYR A 1 175 ? -20.574 -7.260 20.042 1.00 89.94 175 TYR A CA 1
ATOM 1437 C C . TYR A 1 175 ? -19.854 -6.021 20.599 1.00 89.94 175 TYR A C 1
ATOM 1439 O O . TYR A 1 175 ? -18.812 -6.150 21.242 1.00 89.94 175 TYR A O 1
ATOM 1447 N N . ILE A 1 176 ? -20.388 -4.815 20.369 1.00 91.75 176 ILE A N 1
ATOM 1448 C CA . ILE A 1 176 ? -19.780 -3.573 20.878 1.00 91.75 176 ILE A CA 1
ATOM 1449 C C . ILE A 1 176 ? -19.886 -3.512 22.407 1.00 91.75 176 ILE A C 1
ATOM 1451 O O . ILE A 1 176 ? -18.950 -3.061 23.067 1.00 91.75 176 ILE A O 1
ATOM 1455 N N . GLU A 1 177 ? -20.994 -3.987 22.979 1.00 91.00 177 GLU A N 1
ATOM 1456 C CA . GLU A 1 177 ? -21.182 -4.025 24.432 1.00 91.00 177 GLU A CA 1
ATOM 1457 C C . GLU A 1 177 ? -20.323 -5.115 25.073 1.00 91.00 177 GLU A C 1
ATOM 1459 O O . GLU A 1 177 ? -19.665 -4.846 26.075 1.00 91.00 177 GLU A O 1
ATOM 1464 N N . GLN A 1 178 ? -20.212 -6.291 24.445 1.00 92.38 178 GLN A N 1
ATOM 1465 C CA . GLN A 1 178 ? -19.269 -7.328 24.885 1.00 92.38 178 GLN A CA 1
ATOM 1466 C C . GLN A 1 178 ? -17.823 -6.823 24.891 1.00 92.38 178 GLN A C 1
ATOM 1468 O O . GLN A 1 178 ? -17.072 -7.093 25.828 1.00 92.38 178 GLN A O 1
ATOM 1473 N N . LEU A 1 179 ? -17.431 -6.056 23.866 1.00 92.50 179 LEU A N 1
ATOM 1474 C CA . LEU A 1 179 ? -16.117 -5.424 23.817 1.00 92.50 179 LEU A CA 1
ATOM 1475 C C . LEU A 1 179 ? -15.953 -4.389 24.938 1.00 92.50 179 LEU A C 1
ATOM 1477 O O . LEU A 1 179 ? -14.912 -4.372 25.595 1.00 92.50 179 LEU A O 1
ATOM 1481 N N . ALA A 1 180 ? -16.968 -3.559 25.192 1.00 92.00 180 ALA A N 1
ATOM 1482 C CA . ALA A 1 180 ? -16.950 -2.607 26.300 1.00 92.00 180 ALA A CA 1
ATOM 1483 C C . ALA A 1 180 ? -16.771 -3.321 27.652 1.00 92.00 180 ALA A C 1
ATOM 1485 O O . ALA A 1 180 ? -15.978 -2.880 28.483 1.00 92.00 180 ALA A O 1
ATOM 1486 N N . ASP A 1 181 ? -17.435 -4.457 27.853 1.00 92.81 181 ASP A N 1
ATOM 1487 C CA . ASP A 1 181 ? -17.394 -5.225 29.100 1.00 92.81 181 ASP A CA 1
ATOM 1488 C C . ASP A 1 181 ? -16.063 -5.935 29.374 1.00 92.81 181 ASP A C 1
ATOM 1490 O O . ASP A 1 181 ? -15.833 -6.399 30.490 1.00 92.81 181 ASP A O 1
ATOM 1494 N N . THR A 1 182 ? -15.127 -5.932 28.419 1.00 91.81 182 THR A N 1
ATOM 1495 C CA . THR A 1 182 ? -13.735 -6.339 28.683 1.00 91.81 182 THR A CA 1
ATOM 1496 C C . THR A 1 182 ? -12.997 -5.381 29.628 1.00 91.81 182 THR A C 1
ATOM 1498 O O . THR A 1 182 ? -11.947 -5.738 30.166 1.00 91.81 182 THR A O 1
ATOM 1501 N N . ILE A 1 183 ? -13.540 -4.176 29.852 1.00 87.19 183 ILE A N 1
ATOM 1502 C CA . ILE A 1 183 ? -13.002 -3.165 30.765 1.00 87.19 183 ILE A CA 1
ATOM 1503 C C . ILE A 1 183 ? -13.997 -2.927 31.908 1.00 87.19 183 ILE A C 1
ATOM 1505 O O . ILE A 1 183 ? -15.120 -2.467 31.695 1.00 87.19 183 ILE A O 1
ATOM 1509 N N . THR A 1 184 ? -13.552 -3.182 33.141 1.00 86.31 184 THR A N 1
ATOM 1510 C CA . THR A 1 184 ? -14.330 -2.927 34.363 1.00 86.31 184 THR A CA 1
ATOM 1511 C C . THR A 1 184 ? -14.113 -1.503 34.865 1.00 86.31 184 THR A C 1
ATOM 1513 O O . THR A 1 184 ? -12.979 -1.048 35.035 1.00 86.31 184 THR A O 1
ATOM 1516 N N . THR A 1 185 ? -15.202 -0.788 35.147 1.00 82.31 185 THR A N 1
ATOM 1517 C CA . THR A 1 185 ? -15.167 0.634 35.527 1.00 82.31 185 THR A CA 1
ATOM 1518 C C . THR A 1 185 ? -16.091 0.920 36.713 1.00 82.31 185 THR A C 1
ATOM 1520 O O . THR A 1 185 ? -16.960 0.123 37.053 1.00 82.31 185 THR A O 1
ATOM 1523 N N . THR A 1 186 ? -15.957 2.093 37.344 1.00 83.81 186 THR A N 1
ATOM 1524 C CA . THR A 1 186 ? -16.872 2.506 38.438 1.00 83.81 186 THR A CA 1
ATOM 1525 C C . THR A 1 186 ? -18.294 2.810 37.982 1.00 83.81 186 THR A C 1
ATOM 1527 O O . THR A 1 186 ? -19.201 2.864 38.808 1.00 83.81 186 THR A O 1
ATOM 1530 N N . LYS A 1 187 ? -18.494 3.076 36.690 1.00 86.62 187 LYS A N 1
ATOM 1531 C CA . LYS A 1 187 ? -19.791 3.436 36.110 1.00 86.62 187 LYS A CA 1
ATOM 1532 C C . LYS A 1 187 ? -20.002 2.638 34.826 1.00 86.62 187 LYS A C 1
ATOM 1534 O O . LYS A 1 187 ? -19.996 3.218 33.744 1.00 86.62 187 LYS A O 1
ATOM 1539 N N . GLN A 1 188 ? -20.178 1.322 34.963 1.00 87.75 188 GLN A N 1
ATOM 1540 C CA . GLN A 1 188 ? -20.210 0.387 33.831 1.00 87.75 188 GLN A CA 1
ATOM 1541 C C . GLN A 1 188 ? -21.253 0.755 32.768 1.00 87.75 188 GLN A C 1
ATOM 1543 O O . GLN A 1 188 ? -20.927 0.803 31.587 1.00 87.75 188 GLN A O 1
ATOM 1548 N N . GLU A 1 189 ? -22.471 1.122 33.171 1.00 91.00 189 GLU A N 1
ATOM 1549 C CA . GLU A 1 189 ? -23.517 1.512 32.211 1.00 91.00 189 GLU A CA 1
ATOM 1550 C C . GLU A 1 189 ? -23.166 2.791 31.442 1.00 91.00 189 GLU A C 1
ATOM 1552 O O . GLU A 1 189 ? -23.339 2.876 30.226 1.00 91.00 189 GLU A O 1
ATOM 1557 N N . LEU A 1 190 ? -22.603 3.789 32.132 1.00 87.69 190 LEU A N 1
ATOM 1558 C CA . LEU A 1 190 ? -22.140 5.011 31.476 1.00 87.69 190 LEU A CA 1
ATOM 1559 C C . LEU A 1 190 ? -20.983 4.707 30.516 1.00 87.69 190 LEU A C 1
ATOM 1561 O O . LEU A 1 190 ? -20.940 5.259 29.419 1.00 87.69 190 LEU A O 1
ATOM 1565 N N . TRP A 1 191 ? -20.070 3.819 30.914 1.00 88.44 191 TRP A N 1
ATOM 1566 C CA . TRP A 1 191 ? -18.967 3.359 30.080 1.00 88.44 191 TRP A CA 1
ATOM 1567 C C . TRP A 1 191 ? -19.461 2.702 28.792 1.00 88.44 191 TRP A C 1
ATOM 1569 O O . TRP A 1 191 ? -19.037 3.135 27.724 1.00 88.44 191 TRP A O 1
ATOM 1579 N N . ARG A 1 192 ? -20.398 1.748 28.865 1.00 91.81 192 ARG A N 1
ATOM 1580 C CA . ARG A 1 192 ? -20.982 1.095 27.680 1.00 91.81 192 ARG A CA 1
ATOM 1581 C C . ARG A 1 192 ? -21.560 2.112 26.700 1.00 91.81 192 ARG A C 1
ATOM 1583 O O . ARG A 1 192 ? -21.228 2.086 25.516 1.00 91.81 192 ARG A O 1
ATOM 1590 N N . ILE A 1 193 ? -22.352 3.066 27.196 1.00 90.44 193 ILE A N 1
ATOM 1591 C CA . ILE A 1 193 ? -22.961 4.120 26.368 1.00 90.44 193 ILE A CA 1
ATOM 1592 C C . ILE A 1 193 ? -21.885 5.001 25.715 1.00 90.44 193 ILE A C 1
ATOM 1594 O O . ILE A 1 193 ? -21.948 5.288 24.516 1.00 90.44 193 ILE A O 1
ATOM 1598 N N . CYS A 1 194 ? -20.903 5.454 26.497 1.00 89.19 194 CYS A N 1
ATOM 1599 C CA . CYS A 1 194 ? -19.812 6.297 26.015 1.00 89.19 194 CYS A CA 1
ATOM 1600 C C . CYS A 1 194 ? -18.936 5.569 24.988 1.00 89.19 194 CYS A C 1
ATOM 1602 O O . CYS A 1 194 ? -18.633 6.140 23.941 1.00 89.19 194 CYS A O 1
ATOM 1604 N N . PHE A 1 195 ? -18.572 4.317 25.265 1.00 91.62 195 PHE A N 1
ATOM 1605 C CA . PHE A 1 195 ? -17.769 3.477 24.388 1.00 91.62 195 PHE A CA 1
ATOM 1606 C C . PHE A 1 195 ? -18.490 3.206 23.074 1.00 91.62 195 PHE A C 1
ATOM 1608 O O . PHE A 1 195 ? -17.912 3.448 22.021 1.00 91.62 195 PHE A O 1
ATOM 1615 N N . LYS A 1 196 ? -19.770 2.811 23.112 1.00 91.88 196 LYS A N 1
ATOM 1616 C CA . LYS A 1 196 ? -20.574 2.563 21.905 1.00 91.88 196 LYS A CA 1
ATOM 1617 C C . LYS A 1 196 ? -20.634 3.802 21.010 1.00 91.88 196 LYS A C 1
ATOM 1619 O O . LYS A 1 196 ? -20.343 3.708 19.822 1.00 91.88 196 LYS A O 1
ATOM 1624 N N . LYS A 1 197 ? -20.906 4.985 21.579 1.00 89.62 197 LYS A N 1
ATOM 1625 C CA . LYS A 1 197 ? -20.907 6.255 20.825 1.00 89.62 197 LYS A CA 1
ATOM 1626 C C . LYS A 1 197 ? -19.542 6.582 20.223 1.00 89.62 197 LYS A C 1
ATOM 1628 O O . LYS A 1 197 ? -19.461 6.922 19.046 1.00 89.62 197 LYS A O 1
ATOM 1633 N N . TRP A 1 198 ? -18.485 6.479 21.023 1.00 91.88 198 TRP A N 1
ATOM 1634 C CA . TRP A 1 198 ? -17.129 6.770 20.571 1.00 91.88 198 TRP A CA 1
ATOM 1635 C C . TRP A 1 198 ? -16.657 5.792 19.489 1.00 91.88 198 TRP A C 1
ATOM 1637 O O . TRP A 1 198 ? -16.059 6.221 18.507 1.00 91.88 198 TRP A O 1
ATOM 1647 N N . PHE A 1 199 ? -16.948 4.499 19.646 1.00 92.31 199 PHE A N 1
ATOM 1648 C CA . PHE A 1 199 ? -16.534 3.439 18.731 1.00 92.31 199 PHE A CA 1
ATOM 1649 C C . PHE A 1 199 ? -17.237 3.567 17.379 1.00 92.31 199 PHE A C 1
ATOM 1651 O O . PHE A 1 199 ? -16.577 3.542 16.345 1.00 92.31 199 PHE A O 1
ATOM 1658 N N . VAL A 1 200 ? -18.555 3.797 17.380 1.00 90.00 200 VAL A N 1
ATOM 1659 C CA . VAL A 1 200 ? -19.318 4.056 16.149 1.00 90.00 200 VAL A CA 1
ATOM 1660 C C . VAL A 1 200 ? -18.802 5.315 15.445 1.00 90.00 200 VAL A C 1
ATOM 1662 O O . VAL A 1 200 ? -18.578 5.288 14.238 1.00 90.00 200 VAL A O 1
ATOM 1665 N N . ALA A 1 201 ? -18.542 6.397 16.188 1.00 87.00 201 ALA A N 1
ATOM 1666 C CA . ALA A 1 201 ? -17.967 7.614 15.616 1.00 87.00 201 ALA A CA 1
ATOM 1667 C C . ALA A 1 201 ? -16.550 7.389 15.057 1.00 87.00 201 ALA A C 1
ATOM 1669 O O . ALA A 1 201 ? -16.212 7.940 14.014 1.00 87.00 201 ALA A O 1
ATOM 1670 N N . MET A 1 202 ? -15.727 6.570 15.719 1.00 89.81 202 MET A N 1
ATOM 1671 C CA . MET A 1 202 ? -14.388 6.202 15.251 1.00 89.81 202 MET A CA 1
ATOM 1672 C C . MET A 1 202 ? -14.457 5.435 13.927 1.00 89.81 202 MET A C 1
ATOM 1674 O O . MET A 1 202 ? -13.787 5.829 12.978 1.00 89.81 202 MET A O 1
ATOM 1678 N N . VAL A 1 203 ? -15.317 4.416 13.832 1.00 90.00 203 VAL A N 1
ATOM 1679 C CA . VAL A 1 203 ? -15.522 3.653 12.589 1.00 90.00 203 VAL A CA 1
ATOM 1680 C C . VAL A 1 203 ? -16.033 4.555 11.464 1.00 90.00 203 VAL A C 1
ATOM 1682 O O . VAL A 1 203 ? -15.528 4.476 10.348 1.00 90.00 203 VAL A O 1
ATOM 1685 N N . ALA A 1 204 ? -16.968 5.464 11.753 1.00 87.38 204 ALA A N 1
ATOM 1686 C CA . ALA A 1 204 ? -17.458 6.422 10.764 1.00 87.38 204 ALA A CA 1
ATOM 1687 C C . ALA A 1 204 ? -16.340 7.323 10.205 1.00 87.38 204 ALA A C 1
ATOM 1689 O O . ALA A 1 204 ? -16.328 7.589 9.011 1.00 87.38 204 ALA A O 1
ATOM 1690 N N . CYS A 1 205 ? -15.374 7.740 11.032 1.00 87.69 205 CYS A N 1
ATOM 1691 C CA . CYS A 1 205 ? -14.234 8.555 10.581 1.00 87.69 205 CYS A CA 1
ATOM 1692 C C . CYS A 1 205 ? -13.225 7.784 9.736 1.00 87.69 205 CYS A C 1
ATOM 1694 O O . CYS A 1 205 ? -12.518 8.380 8.933 1.00 87.69 205 CYS A O 1
ATOM 1696 N N . VAL A 1 206 ? -13.117 6.472 9.948 1.00 85.44 206 VAL A N 1
ATOM 1697 C CA . VAL A 1 206 ? -12.269 5.612 9.115 1.00 85.44 206 VAL A CA 1
ATOM 1698 C C . VAL A 1 206 ? -12.890 5.429 7.728 1.00 85.44 206 VAL A C 1
ATOM 1700 O O . VAL A 1 206 ? -12.158 5.337 6.751 1.00 85.44 206 VAL A O 1
ATOM 1703 N N . LEU A 1 207 ? -14.223 5.385 7.644 1.00 84.62 207 LEU A N 1
ATOM 1704 C CA . LEU A 1 207 ? -14.963 5.119 6.406 1.00 84.62 207 LEU A CA 1
ATOM 1705 C C . LEU A 1 207 ? -15.308 6.371 5.588 1.00 84.62 207 LEU A C 1
ATOM 1707 O O . LEU A 1 207 ? -15.485 6.279 4.376 1.00 84.62 207 LEU A O 1
ATOM 1711 N N . ASP A 1 208 ? -15.446 7.528 6.231 1.00 83.31 208 ASP A N 1
ATOM 1712 C CA . ASP A 1 208 ? -15.789 8.790 5.578 1.00 83.31 208 ASP A CA 1
ATOM 1713 C C . ASP A 1 208 ? -14.877 9.905 6.096 1.00 83.31 208 ASP A C 1
ATOM 1715 O O . ASP A 1 208 ? -14.998 10.355 7.238 1.00 83.31 208 ASP A O 1
ATOM 1719 N N . GLU A 1 209 ? -13.989 10.386 5.221 1.00 80.56 209 GLU A N 1
ATOM 1720 C CA . GLU A 1 209 ? -13.030 11.463 5.505 1.00 80.56 209 GLU A CA 1
ATOM 1721 C C . GLU A 1 209 ? -13.705 12.781 5.938 1.00 80.56 209 GLU A C 1
ATOM 1723 O O . GLU A 1 209 ? -13.053 13.645 6.526 1.00 80.56 209 GLU A O 1
ATOM 1728 N N . LYS A 1 210 ? -15.007 12.962 5.672 1.00 85.75 210 LYS A N 1
ATOM 1729 C CA . LYS A 1 210 ? -15.769 14.146 6.106 1.00 85.75 210 LYS A CA 1
ATOM 1730 C C . LYS A 1 210 ? -16.241 14.051 7.553 1.00 85.75 210 LYS A C 1
ATOM 1732 O O . LYS A 1 210 ? -16.625 15.070 8.132 1.00 85.75 210 LYS A O 1
ATOM 1737 N N . GLN A 1 211 ? -16.249 12.856 8.139 1.00 83.81 211 GLN A N 1
ATOM 1738 C CA . GLN A 1 211 ? -16.665 12.663 9.521 1.00 83.81 211 GLN A CA 1
ATOM 1739 C C . GLN A 1 211 ? -15.504 12.944 10.466 1.00 83.81 211 GLN A C 1
ATOM 1741 O O . GLN A 1 211 ? -14.367 12.534 10.249 1.00 83.81 211 GLN A O 1
ATOM 1746 N N . VAL A 1 212 ? -15.809 13.630 11.565 1.00 79.06 212 VAL A N 1
ATOM 1747 C CA . VAL A 1 212 ? -14.834 13.915 12.618 1.00 79.06 212 VAL A CA 1
ATOM 1748 C C . VAL A 1 212 ? -15.369 13.405 13.942 1.00 79.06 212 VAL A C 1
ATOM 1750 O O . VAL A 1 212 ? -16.428 13.826 14.414 1.00 79.06 212 VAL A O 1
ATOM 1753 N N . ASN A 1 213 ? -14.596 12.537 14.589 1.00 80.00 213 ASN A N 1
ATOM 1754 C CA . ASN A 1 213 ? -14.925 12.040 15.910 1.00 80.00 213 ASN A CA 1
ATOM 1755 C C . ASN A 1 213 ? -14.622 13.146 16.923 1.00 80.00 213 ASN A C 1
ATOM 1757 O O . ASN A 1 213 ? -13.477 13.386 17.298 1.00 80.00 213 ASN A O 1
ATOM 1761 N N . GLN A 1 214 ? -15.670 13.834 17.370 1.00 78.19 214 GLN A N 1
ATOM 1762 C CA . GLN A 1 214 ? -15.572 14.885 18.384 1.00 78.19 214 GLN A CA 1
ATOM 1763 C C . GLN A 1 214 ? -15.514 14.331 19.813 1.00 78.19 214 GLN A C 1
ATOM 1765 O O . GLN A 1 214 ? -15.573 15.111 20.761 1.00 78.19 214 GLN A O 1
ATOM 1770 N N . THR A 1 215 ? -15.432 13.010 19.991 1.00 76.69 215 THR A N 1
ATOM 1771 C CA . THR A 1 215 ? -15.356 12.365 21.302 1.00 76.69 215 THR A CA 1
ATOM 1772 C C . THR A 1 215 ? -13.994 11.737 21.560 1.00 76.69 215 THR A C 1
ATOM 1774 O O . THR A 1 215 ? -13.411 11.089 20.696 1.00 76.69 215 THR A O 1
ATOM 1777 N N . VAL A 1 216 ? -13.505 11.893 22.789 1.00 78.50 216 VAL A N 1
ATOM 1778 C CA . VAL A 1 216 ? -12.282 11.246 23.284 1.00 78.50 216 VAL A CA 1
ATOM 1779 C C . VAL A 1 216 ? -12.607 10.487 24.565 1.00 78.50 216 VAL A C 1
ATOM 1781 O O . VAL A 1 216 ? -13.290 11.018 25.443 1.00 78.50 216 VAL A O 1
ATOM 1784 N N . ILE A 1 217 ? -12.101 9.256 24.667 1.00 80.81 217 ILE A N 1
ATOM 1785 C CA . ILE A 1 217 ? -12.110 8.460 25.896 1.00 80.81 217 ILE A CA 1
ATOM 1786 C C . ILE A 1 217 ? -10.773 8.669 26.603 1.00 80.81 217 ILE A C 1
ATOM 1788 O O . ILE A 1 217 ? -9.719 8.361 26.049 1.00 80.81 217 ILE A O 1
ATOM 1792 N N . VAL A 1 218 ? -10.816 9.168 27.837 1.00 79.62 218 VAL A N 1
ATOM 1793 C CA . VAL A 1 218 ? -9.633 9.273 28.699 1.00 79.62 218 VAL A CA 1
ATOM 1794 C C . VAL A 1 218 ? -9.733 8.238 29.809 1.00 79.62 218 VAL A C 1
ATOM 1796 O O . VAL A 1 218 ? -10.654 8.300 30.624 1.00 79.62 218 VAL A O 1
ATOM 1799 N N . PHE A 1 219 ? -8.771 7.317 29.856 1.00 76.31 219 PHE A N 1
ATOM 1800 C CA . PHE A 1 219 ? -8.610 6.380 30.965 1.00 76.31 219 PHE A CA 1
ATOM 1801 C C . PHE A 1 219 ? -7.693 6.983 32.028 1.00 76.31 219 PHE A C 1
ATOM 1803 O O . PHE A 1 219 ? -6.596 7.449 31.725 1.00 76.31 219 PHE A O 1
ATOM 1810 N N . SER A 1 220 ? -8.126 6.960 33.286 1.00 72.38 220 SER A N 1
ATOM 1811 C CA . SER A 1 220 ? -7.302 7.391 34.419 1.00 72.38 220 SER A CA 1
ATOM 1812 C C . SER A 1 220 ? -7.405 6.397 35.573 1.00 72.38 220 SER A C 1
ATOM 1814 O O . SER A 1 220 ? -8.498 5.993 35.955 1.00 72.38 220 SER A O 1
ATOM 1816 N N . GLY A 1 221 ? -6.265 5.984 36.126 1.00 66.06 221 GLY A N 1
ATOM 1817 C CA . GLY A 1 221 ? -6.167 5.047 37.249 1.00 66.06 221 GLY A CA 1
ATOM 1818 C C . GLY A 1 221 ? -5.023 5.433 38.188 1.00 66.06 221 GLY A C 1
ATOM 1819 O O . GLY A 1 221 ? -4.243 6.333 37.874 1.00 66.06 221 GLY A O 1
ATOM 1820 N N . LYS A 1 222 ? -4.915 4.776 39.352 1.00 60.25 222 LYS A N 1
ATOM 1821 C CA . LYS A 1 222 ? -3.762 4.975 40.248 1.00 60.25 222 LYS A CA 1
ATOM 1822 C C . LYS A 1 222 ? -2.479 4.591 39.502 1.00 60.25 222 LYS A C 1
ATOM 1824 O O . LYS A 1 222 ? -2.348 3.467 39.029 1.00 60.25 222 LYS A O 1
ATOM 1829 N N . GLN A 1 223 ? -1.553 5.535 39.380 1.00 47.22 223 GLN A N 1
ATOM 1830 C CA . GLN A 1 223 ? -0.276 5.328 38.709 1.00 47.22 223 GLN A CA 1
ATOM 1831 C C . GLN A 1 223 ? 0.646 4.491 39.609 1.00 47.22 223 GLN A C 1
ATOM 1833 O O . GLN A 1 223 ? 0.915 4.885 40.741 1.00 47.22 223 GLN A O 1
ATOM 1838 N N . GLY A 1 224 ? 1.122 3.349 39.102 1.00 47.50 224 GLY A N 1
ATOM 1839 C CA . GLY A 1 224 ? 2.165 2.545 39.743 1.00 47.50 224 GLY A CA 1
ATOM 1840 C C . GLY A 1 224 ? 1.833 1.062 39.872 1.00 47.50 224 GLY A C 1
ATOM 1841 O O . GLY A 1 224 ? 1.471 0.635 40.957 1.00 47.50 224 GLY A O 1
ATOM 1842 N N . LEU A 1 225 ? 1.997 0.301 38.781 1.00 38.81 225 LEU A N 1
ATOM 1843 C CA . LEU A 1 225 ? 2.421 -1.109 38.757 1.00 38.81 225 LEU A CA 1
ATOM 1844 C C . LEU A 1 225 ? 2.684 -1.527 37.295 1.00 38.81 225 LEU A C 1
ATOM 1846 O O . LEU A 1 225 ? 1.767 -1.846 36.552 1.00 38.81 225 LEU A O 1
ATOM 1850 N N . GLY A 1 226 ? 3.962 -1.486 36.908 1.00 35.62 226 GLY A N 1
ATOM 1851 C CA . GLY A 1 226 ? 4.578 -2.457 35.997 1.00 35.62 226 GLY A CA 1
ATOM 1852 C C . GLY A 1 226 ? 4.170 -2.460 34.523 1.00 35.62 226 GLY A C 1
ATOM 1853 O O . GLY A 1 226 ? 3.160 -3.030 34.133 1.00 35.62 226 GLY A O 1
ATOM 1854 N N . ASN A 1 227 ? 5.081 -1.971 33.683 1.00 37.56 227 ASN A N 1
ATOM 1855 C CA . ASN A 1 227 ? 5.164 -2.235 32.248 1.00 37.56 227 ASN A CA 1
ATOM 1856 C C . ASN A 1 227 ? 5.412 -3.726 31.936 1.00 37.56 227 ASN A C 1
ATOM 1858 O O . ASN A 1 227 ? 6.474 -4.037 31.417 1.00 37.56 227 ASN A O 1
ATOM 1862 N N . HIS A 1 228 ? 4.500 -4.649 32.239 1.00 37.28 228 HIS A N 1
ATOM 1863 C CA . HIS A 1 228 ? 4.475 -6.009 31.683 1.00 37.28 228 HIS A CA 1
ATOM 1864 C C . HIS A 1 228 ? 3.035 -6.526 31.761 1.00 37.28 228 HIS A C 1
ATOM 1866 O O . HIS A 1 228 ? 2.461 -6.605 32.844 1.00 37.28 228 HIS A O 1
ATOM 1872 N N . LEU A 1 229 ? 2.449 -6.859 30.605 1.00 39.66 229 LEU A N 1
ATOM 1873 C CA . LEU A 1 229 ? 1.232 -7.664 30.533 1.00 39.66 229 LEU A CA 1
ATOM 1874 C C . LEU A 1 229 ? 1.533 -9.032 31.154 1.00 39.66 229 LEU A C 1
ATOM 1876 O O . LEU A 1 229 ? 1.948 -9.948 30.446 1.00 39.66 229 LEU A O 1
ATOM 1880 N N . ASP A 1 230 ? 1.331 -9.170 32.459 1.00 32.25 230 ASP A N 1
ATOM 1881 C CA . ASP A 1 230 ? 1.289 -10.474 33.096 1.00 32.25 230 ASP A CA 1
ATOM 1882 C C . ASP A 1 230 ? -0.171 -10.892 33.264 1.00 32.25 230 ASP A C 1
ATOM 1884 O O . ASP A 1 230 ? -0.980 -10.270 33.960 1.00 32.25 230 ASP A O 1
ATOM 1888 N N . ARG A 1 231 ? -0.522 -11.956 32.544 1.00 38.97 231 ARG A N 1
ATOM 1889 C CA . ARG A 1 231 ? -1.780 -12.680 32.687 1.00 38.97 231 ARG A CA 1
ATOM 1890 C C . ARG A 1 231 ? -1.782 -13.316 34.074 1.00 38.97 231 ARG A C 1
ATOM 1892 O O . ARG A 1 231 ? -1.352 -14.458 34.184 1.00 38.97 231 ARG A O 1
ATOM 1899 N N . LYS A 1 232 ? -2.254 -12.598 35.099 1.00 35.41 232 LYS A N 1
ATOM 1900 C CA . LYS A 1 232 ? -2.864 -13.099 36.355 1.00 35.41 232 LYS A CA 1
ATOM 1901 C C . LYS A 1 232 ? -2.788 -12.029 37.446 1.00 35.41 232 LYS A C 1
ATOM 1903 O O . LYS A 1 232 ? -2.083 -12.182 38.436 1.00 35.41 232 LYS A O 1
ATOM 1908 N N . THR A 1 233 ? -3.604 -10.993 37.331 1.00 31.36 233 THR A N 1
ATOM 1909 C CA . THR A 1 233 ? -4.033 -10.256 38.522 1.00 31.36 233 THR A CA 1
ATOM 1910 C C . THR A 1 233 ? -5.362 -9.598 38.225 1.00 31.36 233 THR A C 1
ATOM 1912 O O . THR A 1 233 ? -5.453 -8.634 37.473 1.00 31.36 233 THR A O 1
ATOM 1915 N N . ASN A 1 234 ? -6.405 -10.147 38.841 1.00 35.31 234 ASN A N 1
ATOM 1916 C CA . ASN A 1 234 ? -7.729 -9.550 38.958 1.00 35.31 234 ASN A CA 1
ATOM 1917 C C . ASN A 1 234 ? -7.647 -8.370 39.950 1.00 35.31 234 ASN A C 1
ATOM 1919 O O . ASN A 1 234 ? -8.285 -8.362 40.997 1.00 35.31 234 ASN A O 1
ATOM 1923 N N . ALA A 1 235 ? -6.744 -7.424 39.682 1.00 32.47 235 ALA A N 1
ATOM 1924 C CA . ALA A 1 235 ? -6.596 -6.216 40.468 1.00 32.47 235 ALA A CA 1
ATOM 1925 C C . ALA A 1 235 ? -7.567 -5.190 39.893 1.00 32.47 235 ALA A C 1
ATOM 1927 O O . ALA A 1 235 ? -7.381 -4.721 38.769 1.00 32.47 235 ALA A O 1
ATOM 1928 N N . GLU A 1 236 ? -8.601 -4.882 40.674 1.00 40.62 236 GLU A N 1
ATOM 1929 C CA . GLU A 1 236 ? -9.623 -3.859 40.446 1.00 40.62 236 GLU A CA 1
ATOM 1930 C C . GLU A 1 236 ? -8.982 -2.477 40.237 1.00 40.62 236 GLU A C 1
ATOM 1932 O O . GLU A 1 236 ? -9.001 -1.588 41.091 1.00 40.62 236 GLU A O 1
ATOM 1937 N N . THR A 1 237 ? -8.383 -2.272 39.069 1.00 39.31 237 THR A N 1
ATOM 1938 C CA . THR A 1 237 ? -7.893 -0.970 38.649 1.00 39.31 237 THR A CA 1
ATOM 1939 C C . THR A 1 237 ? -9.102 -0.221 38.135 1.00 39.31 237 THR A C 1
ATOM 1941 O O . THR A 1 237 ? -9.416 -0.230 36.952 1.00 39.31 237 THR A O 1
ATOM 1944 N N . THR A 1 238 ? -9.824 0.390 39.070 1.00 42.66 238 THR A N 1
ATOM 1945 C CA . THR A 1 238 ? -10.931 1.291 38.774 1.00 42.66 238 THR A CA 1
ATOM 1946 C C . THR A 1 238 ? -10.422 2.408 37.867 1.00 42.66 238 THR A C 1
ATOM 1948 O O . THR A 1 238 ? -9.742 3.330 38.325 1.00 42.66 238 THR A O 1
ATOM 1951 N N . GLN A 1 239 ? -10.746 2.324 36.580 1.00 47.94 239 GLN A N 1
ATOM 1952 C CA . GLN A 1 239 ? -10.484 3.401 35.641 1.00 47.94 239 GLN A CA 1
ATOM 1953 C C . GLN A 1 239 ? -11.627 4.417 35.731 1.00 47.94 239 GLN A C 1
ATOM 1955 O O . GLN A 1 239 ? -12.808 4.070 35.640 1.00 47.94 239 GLN A O 1
ATOM 1960 N N . ARG A 1 240 ? -11.287 5.687 35.958 1.00 49.31 240 ARG A N 1
ATOM 1961 C CA . ARG A 1 240 ? -12.209 6.812 35.784 1.00 49.31 240 ARG A CA 1
ATOM 1962 C C . ARG A 1 240 ? -12.191 7.213 34.317 1.00 49.31 240 ARG A C 1
ATOM 1964 O O . ARG A 1 240 ? -11.117 7.421 33.748 1.00 49.31 240 ARG A O 1
ATOM 1971 N N . ILE A 1 241 ? -13.385 7.329 33.745 1.00 51.19 241 ILE A N 1
ATOM 1972 C CA . ILE A 1 241 ? -13.598 7.708 32.352 1.00 51.19 241 ILE A CA 1
ATOM 1973 C C . ILE A 1 241 ? -14.177 9.111 32.298 1.00 51.19 241 ILE A C 1
ATOM 1975 O O . ILE A 1 241 ? -15.174 9.415 32.958 1.00 51.19 241 ILE A O 1
ATOM 1979 N N . HIS A 1 242 ? -13.566 9.939 31.463 1.00 54.47 242 HIS A N 1
ATOM 1980 C CA . HIS A 1 242 ? -14.107 11.228 31.069 1.00 54.47 242 HIS A CA 1
ATOM 1981 C C . HIS A 1 242 ? -14.361 11.206 29.564 1.00 54.47 242 HIS A C 1
ATOM 1983 O O . HIS A 1 242 ? -13.447 10.923 28.789 1.00 54.47 242 HIS A O 1
ATOM 1989 N N . LEU A 1 243 ? -15.607 11.479 29.166 1.00 49.81 243 LEU A N 1
ATOM 1990 C CA . LEU A 1 243 ? -15.966 11.720 27.774 1.00 49.81 243 LEU A CA 1
ATOM 1991 C C . LEU A 1 243 ? -15.955 13.230 27.549 1.00 49.81 243 LEU A C 1
ATOM 1993 O O . LEU A 1 243 ? -16.801 13.946 28.085 1.00 49.81 243 LEU A O 1
ATOM 1997 N N . PHE A 1 244 ? -15.003 13.708 26.759 1.00 55.38 244 PHE A N 1
ATOM 1998 C CA . PHE A 1 244 ? -14.988 15.097 26.315 1.00 55.38 244 PHE A CA 1
ATOM 1999 C C . PHE A 1 244 ? -15.601 15.178 24.923 1.00 55.38 244 PHE A C 1
ATOM 2001 O O . PHE A 1 244 ? -15.248 14.384 24.050 1.00 55.38 244 PHE A O 1
ATOM 2008 N N . ARG A 1 245 ? -16.519 16.129 24.722 1.00 50.94 245 ARG A N 1
ATOM 2009 C CA . ARG A 1 245 ? -17.028 16.497 23.401 1.00 50.94 245 ARG A CA 1
ATOM 2010 C C . ARG A 1 245 ? -16.332 17.779 22.972 1.00 50.94 245 ARG A C 1
ATOM 2012 O O . ARG A 1 245 ? -16.458 18.800 23.643 1.00 50.94 245 ARG A O 1
ATOM 2019 N N . ASN A 1 246 ? -15.579 17.719 21.883 1.00 46.97 246 ASN A N 1
ATOM 2020 C CA . ASN A 1 246 ? -14.894 18.885 21.355 1.00 46.97 246 ASN A CA 1
ATOM 2021 C C . ASN A 1 246 ? -15.915 19.735 20.588 1.00 46.97 246 ASN A C 1
ATOM 2023 O O . ASN A 1 246 ? -16.263 19.426 19.449 1.00 46.97 246 ASN A O 1
ATOM 2027 N N . HIS A 1 247 ? -16.444 20.776 21.229 1.00 42.94 247 HIS A N 1
ATOM 2028 C CA . HIS A 1 247 ? -17.244 21.784 20.545 1.00 42.94 247 HIS A CA 1
ATOM 2029 C C . HIS A 1 247 ? -16.296 22.694 19.764 1.00 42.94 247 HIS A C 1
ATOM 2031 O O . HIS A 1 247 ? -15.814 23.693 20.292 1.00 42.94 247 HIS A O 1
ATOM 2037 N N . LYS A 1 248 ? -16.019 22.364 18.499 1.00 42.62 248 LYS A N 1
ATOM 2038 C CA . LYS A 1 248 ? -15.610 23.410 17.560 1.00 42.62 248 LYS A CA 1
ATOM 2039 C C . LYS A 1 248 ? -16.856 24.234 17.257 1.00 42.62 248 LYS A C 1
ATOM 2041 O O . LYS A 1 248 ? -17.700 23.815 16.474 1.00 42.62 248 LYS A O 1
ATOM 2046 N N . SER A 1 249 ? -16.998 25.357 17.952 1.00 36.19 249 SER A N 1
ATOM 2047 C CA . SER A 1 249 ? -17.823 26.464 17.488 1.00 36.19 249 SER A CA 1
ATOM 2048 C C . SER A 1 249 ? -17.271 26.909 16.138 1.00 36.19 249 SER A C 1
ATOM 2050 O O . SER A 1 249 ? -16.097 27.275 16.056 1.00 36.19 249 SER A O 1
ATOM 2052 N N . GLU A 1 250 ? -18.094 26.825 15.100 1.00 36.88 250 GLU A N 1
ATOM 2053 C CA . GLU A 1 250 ? -17.849 27.510 13.835 1.00 36.88 250 GLU A CA 1
ATOM 2054 C C . GLU A 1 250 ? -17.656 29.005 14.137 1.00 36.88 250 GLU A C 1
ATOM 2056 O O . GLU A 1 250 ? -18.520 29.642 14.746 1.00 36.88 250 GLU A O 1
ATOM 2061 N N . GLN A 1 251 ? -16.479 29.522 13.788 1.00 32.53 251 GLN A N 1
ATOM 2062 C CA . GLN A 1 251 ? -16.219 30.939 13.545 1.00 32.53 251 GLN A CA 1
ATOM 2063 C C . GLN A 1 251 ? -15.809 31.070 12.086 1.00 32.53 251 GLN A C 1
ATOM 2065 O O . GLN A 1 251 ? -15.055 30.179 11.625 1.00 32.53 251 GLN A O 1
#

pLDDT: mean 77.53, std 21.15, range [26.59, 98.19]

Radius of gyration: 33.9 Å; chains: 1; bounding box: 64×49×106 Å

Organism: NCBI:txid619805

=== Feature glossary ===
Key to the feature types in this record:

pLDDT. pLDDT is the predicted lDDT-Cα score: AlphaFold's confidence that the local environment of each residue (all inter-atomic distances within 15 Å) is correctly placed. It is a per-residue number between 0 and 100, with higher meaning more reliable.

Radius of gyration, Cα contacts, bounding box. The geometric summary reports three shape descriptors. Rg (radius of gyration) measures how spread out the Cα atoms are about their centre of mass; compact globular proteins have small Rg, elongated or unfolded ones large. Cα contacts (<8 Å, |i−j|>4) count long-range residue pairs in spatial proximity — high for tightly packed folds, near zero for rods or random coil. The bounding-box extents give the protein's footprint along x, y, z in Å.

Backbone torsions (φ/ψ). Backbone dihedral angles. Every residue except chain termini has a φ (preceding-C → N → Cα → C) and a ψ (N → Cα → C → next-N). They are reported in degrees following the IUPAC sign convention. Secondary structure is essentially a statement about which (φ, ψ) basin each residue occupies.

Contact-map, Ramachandran, and PAE plots. Plot images: a contact map (which residues are close in 3D, as an N×N binary image), a Ramachandran scatter (backbone torsion angles, revealing secondary-structure composition at a glance), and — for AlphaFold structures — a PAE heatmap (pairwise prediction confidence).

Predicted aligned error. Predicted Aligned Error (PAE) is an AlphaFold confidence matrix: entry (i, j) is the expected error in the position of residue j, in ångströms, when the prediction is superimposed on the true structure at residue i. Low PAE within a block of residues means that block is internally rigid and well-predicted; high PAE between two blocks means their relative placement is uncertain even if each block individually is confident.

Secondary structure (3-state, P-SEA). Three-state secondary structure (P-SEA) collapses the eight DSSP classes into helix (a), strand (b), and coil (c). P-SEA assigns these from Cα geometry alone — distances and angles — without requiring backbone oxygens, so it works on any Cα trace.

Solvent-accessible surface area. Solvent-accessible surface area (SASA) is the area in Å² traced out by the centre of a 1.4 Å probe sphere (a water molecule) rolled over the protein's van der Waals surface (Shrake–Rupley / Lee–Richards construction). Buried residues have near-zero SASA; fully exposed residues can exceed 200 Å². The total SASA scales roughly with the number of surface residues.

Foldseek 3Di. The Foldseek 3Di string encodes local tertiary geometry as a 20-letter alphabet — one character per residue — derived from the relative positions of nearby Cα atoms. Unlike the amino-acid sequence, 3Di is a direct function of the 3D structure, so two proteins with the same fold have similar 3Di strings even at low sequence identity.

B-factor. For experimental (PDB) structures, the B-factor (temperature factor) quantifies the positional spread of each atom in the crystal — a combination of thermal vibration and static disorder — in units of Å². High B-factors mark flexible loops or poorly resolved regions; low B-factors mark the rigid, well-ordered core.

mmCIF coordinates. The mmCIF block holds the 3D Cartesian coordinates of each backbone atom (N, Cα, C, O) in ångströms. mmCIF is the PDB's canonical archive format — a tagged-loop text representation of the atomic model.

InterPro / GO / CATH / organism. Functional annotations link the protein to curated databases. InterPro entries identify conserved domains and families by matching the sequence against member-database signatures (Pfam, PROSITE, CDD, …). Gene Ontology (GO) terms describe molecular function, biological process, and cellular component in a controlled vocabulary. CATH places the structure in a hierarchical fold classification (Class/Architecture/Topology/Homologous-superfamily). The organism is the source species.

Rendered structure images. Structure images are PyMOL renders from six orthogonal camera directions. Cartoon representation draws helices as coils and strands as arrows; sticks shows the backbone as bonds; surface shows the solvent-excluded envelope. Rainbow coloring maps sequence position to hue (blue→red, N→C); chain coloring assigns a distinct color per polypeptide.

Sequence. This is the polypeptide sequence — one letter per residue, N-terminus first. Length ranges from a few dozen residues for small domains to over a thousand for large multi-domain proteins.

Secondary structure (8-state, DSSP). The SS8 string is DSSP's per-residue secondary-structure call. α-helix (H) means an i→i+4 H-bond ladder; β-strand (E) means the residue participates in a β-sheet; 3₁₀ (G) and π (I) are tighter and wider helices; T/S are turns/bends; '-' is loop.

Nearest PDB structures. Structural nearest neighbors (via Foldseek easy-search vs the PDB). Reported per hit: target PDB id, E-value, and alignment TM-score. A TM-score above ~0.5 is the conventional threshold for 'same fold'.